Protein AF-A0A7K3LFN5-F1 (afdb_monomer)

Mean predicted aligned error: 18.2 Å

pLDDT: mean 78.52, std 24.27, range [30.05, 98.56]

Sequence (323 aa):
MTGRFNPPPGWPVAPGWLPPPDWQPDPSWPAAPAGWVFWVDEEAGEPATAGSAGKHPTQPGSPSAPVSRNLPLILGIVGVVVLIVLAGGVATFLPGRGNTASHSGGPVDQWTEVSKTLPSTPVDLPAGAGTRVVVNVDGAASHMNVTSIEKWASDVTKHDEEALVQKCWTYPRSYIQDRYLADTARVADLMGRSPQMAQAGPMWKTGQSGDSSLVAWAEAKSDYACPEIVFAEDGRVRDDVILYRARRYILREQHNPVNRNDTAGNYPLICELVPGNISNIHRANPDDMAMVSSSSSGWVVRAGDVEITMHQEPGITCIESAR

Organism: NCBI:txid354243

Foldseek 3Di:
DDWFFDDAPQQPDDHRDDDDPPDDGDPPTDDHDPPDDGTDDPVDDDDDDPDDDDDDDDDDDDDDDDDDDDDDDDDDDDDDDDDDDDDDDDDDDDDDDDDDDDDDDDDDDDDDDDPDDDDDDPDPDQAAQQPQADADCVVPVVQFDNQQAVVVSVCLNVVVLVVCCVQPVLFDSVCCCPPRHRHVVVNNLQRVAHWDQDPFATKTAPDPLAKIWGFGSLQRHDSHTDIDIDGSVNSADDPRSVLSLLLQVLCVVLVRHSDPQSDCVSDPQADPVQADEAPPSNVFASVDKDWPDDDRFWTWMHGPPKIWIWGDDVNDIHTRYMD

Structure (mmCIF, N/CA/C/O backbone):
data_AF-A0A7K3LFN5-F1
#
_entry.id   AF-A0A7K3LFN5-F1
#
loop_
_atom_site.group_PDB
_atom_site.id
_atom_site.type_symbol
_atom_site.label_atom_id
_atom_site.label_alt_id
_atom_site.label_comp_id
_atom_site.label_asym_id
_atom_site.label_entity_id
_atom_site.label_seq_id
_atom_site.pdbx_PDB_ins_code
_atom_site.Cartn_x
_atom_site.Cartn_y
_atom_site.Cartn_z
_atom_site.occupancy
_atom_site.B_iso_or_equiv
_atom_site.auth_seq_id
_atom_site.auth_comp_id
_atom_site.auth_asym_id
_atom_site.auth_atom_id
_atom_site.pdbx_PDB_model_num
ATOM 1 N N . MET A 1 1 ? 30.611 0.887 -3.006 1.00 45.44 1 MET A N 1
ATOM 2 C CA . MET A 1 1 ? 31.382 1.475 -1.893 1.00 45.44 1 MET A CA 1
ATOM 3 C C . MET A 1 1 ? 31.518 0.395 -0.829 1.00 45.44 1 MET A C 1
ATOM 5 O O . MET A 1 1 ? 30.520 -0.251 -0.533 1.00 45.44 1 MET A O 1
ATOM 9 N N . THR A 1 2 ? 32.733 0.106 -0.365 1.00 57.06 2 THR A N 1
ATOM 10 C CA . THR A 1 2 ? 33.030 -0.897 0.675 1.00 57.06 2 THR A CA 1
ATOM 11 C C . THR A 1 2 ? 33.062 -0.205 2.037 1.00 57.06 2 THR A C 1
ATOM 13 O O . THR A 1 2 ? 33.905 0.655 2.263 1.00 57.06 2 THR A O 1
ATOM 16 N N . GLY A 1 3 ? 32.124 -0.543 2.926 1.00 75.69 3 GLY A N 1
ATOM 17 C CA . GLY A 1 3 ? 32.071 0.010 4.282 1.00 75.69 3 GLY A CA 1
ATOM 18 C C . GLY A 1 3 ? 33.065 -0.679 5.220 1.00 75.69 3 GLY A C 1
ATOM 19 O O . GLY A 1 3 ? 33.205 -1.903 5.197 1.00 75.69 3 GLY A O 1
ATOM 20 N N . ARG A 1 4 ? 33.740 0.096 6.073 1.00 85.00 4 ARG A N 1
ATOM 21 C CA . ARG A 1 4 ? 34.632 -0.392 7.132 1.00 85.00 4 ARG A CA 1
ATOM 22 C C . ARG A 1 4 ? 33.864 -0.522 8.446 1.00 85.00 4 ARG A C 1
ATOM 24 O O . ARG A 1 4 ? 33.163 0.403 8.856 1.00 85.00 4 ARG A O 1
ATOM 31 N N . PHE A 1 5 ? 34.066 -1.633 9.154 1.00 87.62 5 PHE A N 1
ATOM 32 C CA . PHE A 1 5 ? 33.523 -1.814 10.499 1.00 87.62 5 PHE A CA 1
ATOM 33 C C . PHE A 1 5 ? 34.274 -0.949 11.531 1.00 87.62 5 PHE A C 1
ATOM 35 O O . PHE A 1 5 ? 35.507 -0.964 11.617 1.00 87.62 5 PHE A O 1
ATOM 42 N N . ASN A 1 6 ? 33.521 -0.184 12.319 1.00 88.62 6 ASN A N 1
ATOM 43 C CA . ASN A 1 6 ? 33.990 0.729 13.355 1.00 88.62 6 ASN A CA 1
ATOM 44 C C . ASN A 1 6 ? 33.541 0.228 14.743 1.00 88.62 6 ASN A C 1
ATOM 46 O O . ASN A 1 6 ? 32.436 0.554 15.195 1.00 88.62 6 ASN A O 1
ATOM 50 N N . PRO A 1 7 ? 34.361 -0.591 15.424 1.00 88.38 7 PRO A N 1
ATOM 51 C CA . PRO A 1 7 ? 33.970 -1.195 16.689 1.00 88.38 7 PRO A CA 1
ATOM 52 C C . PRO A 1 7 ? 33.888 -0.166 17.832 1.00 88.38 7 PRO A C 1
ATOM 54 O O . PRO A 1 7 ? 34.761 0.701 17.927 1.00 88.38 7 PRO A O 1
ATOM 57 N N . PRO A 1 8 ? 32.881 -0.257 18.724 1.00 89.75 8 PRO A N 1
ATOM 58 C CA . PRO A 1 8 ? 32.776 0.599 19.901 1.00 89.75 8 PRO A CA 1
ATOM 59 C C . PRO A 1 8 ? 33.993 0.505 20.839 1.00 89.75 8 PRO A C 1
ATOM 61 O O . PRO A 1 8 ? 34.648 -0.542 20.914 1.00 89.75 8 PRO A O 1
ATOM 64 N N . PRO A 1 9 ? 34.281 1.563 21.622 1.00 84.12 9 PRO A N 1
ATOM 65 C CA . PRO A 1 9 ? 35.364 1.542 22.598 1.00 84.12 9 PRO A CA 1
ATOM 66 C C . PRO A 1 9 ? 35.207 0.398 23.611 1.00 84.12 9 PRO A C 1
ATOM 68 O O . PRO A 1 9 ? 34.165 0.255 24.248 1.00 84.12 9 PRO A O 1
ATOM 71 N N . GLY A 1 10 ? 36.264 -0.399 23.787 1.00 81.44 10 GLY A N 1
ATOM 72 C CA . GLY A 1 10 ? 36.300 -1.510 24.746 1.00 81.44 10 GLY A CA 1
ATOM 73 C C . GLY A 1 10 ? 35.881 -2.876 24.191 1.00 81.44 10 GLY A C 1
ATOM 74 O O . GLY A 1 10 ? 35.940 -3.854 24.933 1.00 81.44 10 GLY A O 1
ATOM 75 N N . TRP A 1 11 ? 35.503 -2.977 22.912 1.00 88.25 11 TRP A N 1
ATOM 76 C CA . TRP A 1 11 ? 35.224 -4.267 22.271 1.00 88.25 11 TRP A CA 1
ATOM 77 C C . TRP A 1 11 ? 36.524 -4.993 21.888 1.00 88.25 11 TRP A C 1
ATOM 79 O O . TRP A 1 11 ? 37.425 -4.367 21.325 1.00 88.25 11 TRP A O 1
ATOM 89 N N . PRO A 1 12 ? 36.647 -6.310 22.141 1.00 86.88 12 PRO A N 1
ATOM 90 C CA . PRO A 1 12 ? 37.867 -7.074 21.883 1.00 86.88 12 PRO A CA 1
ATOM 91 C C . PRO A 1 12 ? 37.967 -7.542 20.418 1.00 86.88 12 PRO A C 1
ATOM 93 O O . PRO A 1 12 ? 38.210 -8.717 20.151 1.00 86.88 12 PRO A O 1
ATOM 96 N N . VAL A 1 13 ? 37.770 -6.639 19.455 1.00 85.94 13 VAL A N 1
ATOM 97 C CA . VAL A 1 13 ? 37.868 -6.941 18.017 1.00 85.94 13 VAL A CA 1
ATOM 98 C C . VAL A 1 13 ? 39.051 -6.213 17.386 1.00 85.94 13 VAL A C 1
ATOM 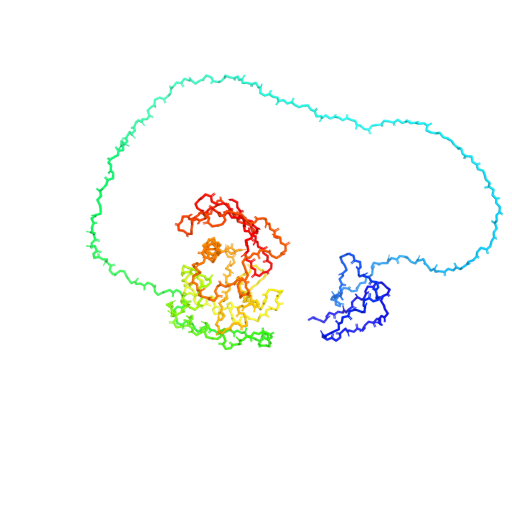100 O O . VAL A 1 13 ? 39.345 -5.062 17.710 1.00 85.94 13 VAL A O 1
ATOM 103 N N . ALA A 1 14 ? 39.767 -6.903 16.498 1.00 78.75 14 ALA A N 1
ATOM 104 C CA . ALA A 1 14 ? 40.945 -6.344 15.848 1.00 78.75 14 ALA A CA 1
ATOM 105 C C . ALA A 1 14 ? 40.560 -5.207 14.875 1.00 78.75 14 ALA A C 1
ATOM 107 O O . ALA A 1 14 ? 39.526 -5.299 14.207 1.00 78.75 14 ALA A O 1
ATOM 108 N N . PRO A 1 15 ? 41.388 -4.155 14.735 1.00 73.31 15 PRO A N 1
ATOM 109 C CA . PRO A 1 15 ? 41.185 -3.138 13.708 1.00 73.31 15 PRO A CA 1
ATOM 110 C C . PRO A 1 15 ? 41.126 -3.767 12.308 1.00 73.31 15 PRO A C 1
ATOM 112 O O . PRO A 1 15 ? 41.995 -4.557 11.948 1.00 73.31 15 PRO A O 1
ATOM 115 N N . GLY A 1 16 ? 40.100 -3.424 11.525 1.00 73.50 16 GLY A N 1
ATOM 116 C CA . GLY A 1 16 ? 39.899 -3.961 10.171 1.00 73.50 16 GLY A CA 1
ATOM 117 C C . GLY A 1 16 ? 39.196 -5.323 10.106 1.00 73.50 16 GLY A C 1
ATOM 118 O O . GLY A 1 16 ? 38.988 -5.842 9.014 1.00 73.50 16 GLY A O 1
ATOM 119 N N . TRP A 1 17 ? 38.801 -5.902 11.244 1.00 83.81 17 TRP A N 1
ATOM 120 C CA . TRP A 1 17 ? 37.937 -7.082 11.271 1.00 83.81 17 TRP A CA 1
ATOM 121 C C . TRP A 1 17 ? 36.513 -6.747 10.796 1.00 83.81 17 TRP A C 1
ATOM 123 O O . TRP A 1 17 ? 35.990 -5.680 11.118 1.00 83.81 17 TRP A O 1
ATOM 133 N N . LEU A 1 18 ? 35.879 -7.672 10.068 1.00 83.81 18 LEU A N 1
ATOM 134 C CA . LEU A 1 18 ? 34.508 -7.550 9.566 1.00 83.81 18 LEU A CA 1
ATOM 135 C C . LEU A 1 18 ? 33.629 -8.673 10.144 1.00 83.81 18 LEU A C 1
ATOM 137 O O . LEU A 1 18 ? 34.040 -9.837 10.090 1.00 83.81 18 LEU A O 1
ATOM 141 N N . PRO A 1 19 ? 32.425 -8.364 10.660 1.00 82.38 19 PRO A N 1
ATOM 142 C CA . PRO A 1 19 ? 31.505 -9.385 11.143 1.00 82.38 19 PRO A CA 1
ATOM 143 C C . PRO A 1 19 ? 30.973 -10.266 10.001 1.00 82.38 19 PRO A C 1
ATOM 145 O O . PRO A 1 19 ? 30.588 -9.736 8.956 1.00 82.38 19 PRO A O 1
ATOM 148 N N . PRO A 1 20 ? 30.913 -11.602 10.175 1.00 80.75 20 PRO A N 1
ATOM 149 C CA . PRO A 1 20 ? 30.172 -12.461 9.259 1.00 80.75 20 PRO A CA 1
ATOM 150 C C . PRO A 1 20 ? 28.655 -12.185 9.345 1.00 80.75 20 PRO A C 1
ATOM 152 O O . PRO A 1 20 ? 28.199 -11.635 10.349 1.00 80.75 20 PRO A O 1
ATOM 155 N N . PRO A 1 21 ? 27.861 -12.580 8.330 1.00 69.12 21 PRO A N 1
ATOM 156 C CA . PRO A 1 21 ? 26.450 -12.188 8.195 1.00 69.12 21 PRO A CA 1
ATOM 157 C C . PRO A 1 21 ? 25.538 -12.469 9.401 1.00 69.12 21 PRO A C 1
ATOM 159 O O . PRO A 1 21 ? 24.609 -11.705 9.635 1.00 69.12 21 PRO A O 1
ATOM 162 N N . ASP A 1 22 ? 25.825 -13.508 10.189 1.00 78.31 22 ASP A N 1
ATOM 163 C CA . ASP A 1 22 ? 25.012 -13.915 11.348 1.00 78.31 22 ASP A CA 1
ATOM 164 C C . ASP A 1 22 ? 25.644 -13.542 12.702 1.00 78.31 22 ASP A C 1
ATOM 166 O O . ASP A 1 22 ? 25.264 -14.059 13.756 1.00 78.31 22 ASP A O 1
ATOM 170 N N . TRP A 1 23 ? 26.659 -12.679 12.696 1.00 85.56 23 TRP A N 1
ATOM 171 C CA . TRP A 1 23 ? 27.375 -12.309 13.908 1.00 85.56 23 TRP A CA 1
ATOM 172 C C . TRP A 1 23 ? 26.573 -11.349 14.791 1.00 85.56 23 TRP A C 1
ATOM 174 O O . TRP A 1 23 ? 26.026 -10.353 14.321 1.00 85.56 23 TRP A O 1
ATOM 184 N N . GLN A 1 24 ? 26.580 -11.610 16.098 1.00 81.62 24 GLN A N 1
ATOM 185 C CA . GLN A 1 24 ? 26.040 -10.717 17.120 1.00 81.62 24 GLN A CA 1
ATOM 186 C C . GLN A 1 24 ? 27.115 -10.422 18.169 1.00 81.62 24 GLN A C 1
ATOM 188 O O . GLN A 1 24 ? 27.933 -11.299 18.466 1.00 81.62 24 GLN A O 1
ATOM 193 N N . PRO A 1 25 ? 27.121 -9.209 18.746 1.00 79.81 25 PRO A N 1
ATOM 194 C CA . PRO A 1 25 ? 28.029 -8.885 19.829 1.00 79.81 25 PRO A CA 1
ATOM 195 C C . PRO A 1 25 ? 27.752 -9.768 21.037 1.00 79.81 25 PRO A C 1
ATOM 197 O O . PRO A 1 25 ? 26.600 -10.005 21.403 1.00 79.81 25 PRO A O 1
ATOM 200 N N . ASP A 1 26 ? 28.826 -10.244 21.658 1.00 81.50 26 ASP A N 1
ATOM 201 C CA . ASP A 1 26 ? 28.720 -10.993 22.900 1.00 81.50 26 ASP A CA 1
ATOM 202 C C . ASP A 1 26 ? 28.025 -10.107 23.955 1.00 81.50 26 ASP A C 1
ATOM 204 O O . ASP A 1 26 ? 28.460 -8.972 24.175 1.00 81.50 26 ASP A O 1
ATOM 208 N N . PRO A 1 27 ? 26.961 -10.587 24.625 1.00 83.62 27 PRO A N 1
ATOM 209 C CA . PRO A 1 27 ? 26.244 -9.811 25.637 1.00 83.62 27 PRO A CA 1
ATOM 210 C C . PRO A 1 27 ? 27.110 -9.334 26.813 1.00 83.62 27 PRO A C 1
ATOM 212 O O . PRO A 1 27 ? 26.704 -8.434 27.545 1.00 83.62 27 PRO A O 1
ATOM 215 N N . SER A 1 28 ? 28.286 -9.936 27.024 1.00 86.88 28 SER A N 1
ATOM 216 C CA . SER A 1 28 ? 29.260 -9.502 28.032 1.00 86.88 28 SER A CA 1
ATOM 217 C C . SER A 1 28 ? 30.049 -8.247 27.634 1.00 86.88 28 SER A C 1
ATOM 219 O O . SER A 1 28 ? 30.755 -7.680 28.472 1.00 86.88 28 SER A O 1
ATOM 221 N N . TRP A 1 29 ? 29.958 -7.799 26.378 1.00 87.81 29 TRP A N 1
ATOM 222 C CA . TRP A 1 29 ? 30.659 -6.612 25.898 1.00 87.81 29 TRP A CA 1
ATOM 223 C C . TRP A 1 29 ? 29.926 -5.322 26.289 1.00 87.81 29 TRP A C 1
ATOM 225 O O . TRP A 1 29 ? 28.698 -5.305 26.388 1.00 87.81 29 TRP A O 1
ATOM 235 N N . PRO A 1 30 ? 30.655 -4.207 26.497 1.00 88.06 30 PRO A N 1
ATOM 236 C CA . PRO A 1 30 ? 30.029 -2.922 26.784 1.00 88.06 30 PRO A CA 1
ATOM 237 C C . PRO A 1 30 ? 29.041 -2.511 25.687 1.00 88.06 30 PRO A C 1
ATOM 239 O O . PRO A 1 30 ? 29.318 -2.688 24.502 1.00 88.06 30 PRO A O 1
ATOM 242 N N . ALA A 1 31 ? 27.915 -1.902 26.059 1.00 86.25 31 ALA A N 1
ATOM 243 C CA . ALA A 1 31 ? 26.992 -1.343 25.078 1.00 86.25 31 ALA A CA 1
ATOM 244 C C . ALA A 1 31 ? 27.669 -0.237 24.251 1.00 86.25 31 ALA A C 1
ATOM 246 O O . ALA A 1 31 ? 28.502 0.521 24.759 1.00 86.25 31 ALA A O 1
ATOM 247 N N . ALA A 1 32 ? 27.293 -0.126 22.978 1.00 89.88 32 ALA A N 1
ATOM 248 C CA . ALA A 1 32 ? 27.763 0.968 22.142 1.00 89.88 32 ALA A CA 1
ATOM 249 C C . ALA A 1 32 ? 27.243 2.318 22.679 1.00 89.88 32 ALA A C 1
ATOM 251 O O . ALA A 1 32 ? 26.095 2.390 23.130 1.00 89.88 32 ALA A O 1
ATOM 252 N N . PRO A 1 33 ? 28.050 3.394 22.631 1.00 90.44 33 PRO A N 1
ATOM 253 C CA . PRO A 1 33 ? 27.587 4.729 22.991 1.00 90.44 33 PRO A CA 1
ATOM 254 C C . PRO A 1 33 ? 26.364 5.162 22.174 1.00 90.44 33 PRO A C 1
ATOM 256 O O . PRO A 1 33 ? 26.191 4.763 21.020 1.00 90.44 33 PRO A O 1
ATOM 259 N N . ALA A 1 34 ? 25.533 6.028 22.754 1.00 84.69 34 ALA A N 1
ATOM 260 C CA . ALA A 1 34 ? 24.406 6.609 22.034 1.00 84.69 34 ALA A CA 1
ATOM 261 C C . ALA A 1 34 ? 24.894 7.344 20.771 1.00 84.69 34 ALA A C 1
ATOM 263 O O . ALA A 1 34 ? 25.815 8.157 20.839 1.00 84.69 34 ALA A O 1
ATOM 264 N N . GLY A 1 35 ? 24.277 7.044 19.623 1.00 84.25 35 GLY A N 1
ATOM 265 C CA . GLY A 1 35 ? 24.647 7.624 18.326 1.00 84.25 35 GLY A CA 1
ATOM 266 C C . GLY A 1 35 ? 25.863 6.984 17.643 1.00 84.25 35 GLY A C 1
ATOM 267 O O . GLY A 1 35 ? 26.390 7.565 16.698 1.00 84.25 35 GLY A O 1
ATOM 268 N N . TRP A 1 36 ? 26.333 5.816 18.098 1.00 91.50 36 TRP A N 1
ATOM 269 C CA . TRP A 1 36 ? 27.476 5.139 17.481 1.00 91.50 36 TRP A CA 1
ATOM 270 C C . TRP A 1 36 ? 27.171 4.612 16.073 1.00 91.50 36 TRP A C 1
ATOM 272 O O . TRP A 1 36 ? 26.151 3.963 15.841 1.00 91.50 36 TRP A O 1
ATOM 282 N N . VAL A 1 37 ? 28.108 4.831 15.150 1.00 89.75 37 VAL A N 1
ATOM 283 C CA . VAL A 1 37 ? 28.038 4.347 13.768 1.00 89.75 37 VAL A CA 1
ATOM 284 C C . VAL A 1 37 ? 29.022 3.191 13.592 1.00 89.75 37 VAL A C 1
ATOM 286 O O . VAL A 1 37 ? 30.236 3.376 13.691 1.00 89.75 37 VAL A O 1
ATOM 289 N N . PHE A 1 38 ? 28.493 1.993 13.330 1.00 86.88 38 PHE A N 1
ATOM 290 C CA . PHE A 1 38 ? 29.283 0.766 13.156 1.00 86.88 38 PHE A CA 1
ATOM 291 C C . PHE A 1 38 ? 29.905 0.620 11.768 1.00 86.88 38 PHE A C 1
ATOM 293 O O . PHE A 1 38 ? 30.846 -0.151 11.617 1.00 86.88 38 PHE A O 1
ATOM 300 N N . TRP A 1 39 ? 29.400 1.339 10.769 1.00 87.19 39 TRP A N 1
ATOM 301 C CA . TRP A 1 39 ? 29.855 1.240 9.387 1.00 87.19 39 TRP A CA 1
ATOM 302 C C . TRP A 1 39 ? 30.202 2.622 8.870 1.00 87.19 39 TRP A C 1
ATOM 304 O O . TRP A 1 39 ? 29.344 3.498 8.821 1.00 87.19 39 TRP A O 1
ATOM 314 N N . VAL A 1 40 ? 31.468 2.813 8.523 1.00 85.00 40 VAL A N 1
ATOM 315 C CA . VAL A 1 40 ? 31.972 4.078 7.988 1.00 85.00 40 VAL A CA 1
ATOM 316 C C . VAL A 1 40 ? 32.511 3.854 6.584 1.00 85.00 40 VAL A C 1
ATOM 318 O O . VAL A 1 40 ? 33.149 2.835 6.318 1.00 85.00 40 VAL A O 1
ATOM 321 N N . ASP A 1 41 ? 32.255 4.795 5.687 1.00 83.00 41 ASP A N 1
ATOM 322 C CA . ASP A 1 41 ? 32.792 4.748 4.330 1.00 83.00 41 ASP A CA 1
ATOM 323 C C . ASP A 1 41 ? 34.294 5.086 4.343 1.00 83.00 41 ASP A C 1
ATOM 325 O O . ASP A 1 41 ? 34.736 5.993 5.053 1.00 83.00 41 ASP A O 1
ATOM 329 N N . GLU A 1 42 ? 35.103 4.351 3.571 1.00 65.00 42 GLU A N 1
ATOM 330 C CA . GLU A 1 42 ? 36.570 4.510 3.549 1.00 65.00 42 GLU A CA 1
ATOM 331 C C . GLU A 1 42 ? 37.068 5.852 2.977 1.00 65.00 42 GLU A C 1
ATOM 333 O O . GLU A 1 42 ? 38.242 6.174 3.138 1.00 65.00 42 GLU A O 1
ATOM 338 N N . GLU A 1 43 ? 36.208 6.683 2.381 1.00 54.69 43 GLU A N 1
ATOM 339 C CA . GLU A 1 43 ? 36.599 8.016 1.885 1.00 54.69 43 GLU A CA 1
ATOM 340 C C . GLU A 1 43 ? 36.612 9.116 2.966 1.00 54.69 43 GLU A C 1
ATOM 342 O O . GLU A 1 43 ? 36.913 10.270 2.668 1.00 54.69 43 GLU A O 1
ATOM 347 N N . ALA A 1 44 ? 36.364 8.775 4.237 1.00 49.38 44 ALA A N 1
ATOM 348 C CA . ALA A 1 44 ? 36.446 9.710 5.363 1.00 49.38 44 ALA A CA 1
ATOM 349 C C . ALA A 1 44 ? 37.352 9.199 6.509 1.00 49.38 44 ALA A C 1
ATOM 351 O O . ALA A 1 44 ? 36.907 9.007 7.640 1.00 49.38 44 ALA A O 1
ATOM 352 N N . GLY A 1 45 ? 38.645 8.981 6.240 1.00 43.44 45 GLY A N 1
ATOM 353 C CA . GLY A 1 45 ? 39.700 9.119 7.264 1.00 43.44 45 GLY A CA 1
ATOM 354 C C . GLY A 1 45 ? 40.204 10.567 7.222 1.00 43.44 45 GLY A C 1
ATOM 355 O O . GLY A 1 45 ? 40.497 11.053 6.139 1.00 43.44 45 GLY A O 1
ATOM 356 N N . GLU A 1 46 ? 40.251 11.367 8.294 1.00 46.50 46 GLU A N 1
ATOM 357 C CA . GLU A 1 46 ? 40.981 11.183 9.562 1.00 46.50 46 GLU A CA 1
ATOM 358 C C . GLU A 1 46 ? 40.581 12.309 10.583 1.00 46.50 46 GLU A C 1
ATOM 360 O O . GLU A 1 46 ? 39.738 13.146 10.264 1.00 46.50 46 GLU A O 1
ATOM 365 N N . PRO A 1 47 ? 41.140 12.390 11.812 1.00 47.38 47 PRO A N 1
ATOM 366 C CA . PRO A 1 47 ? 40.572 11.898 13.067 1.00 47.38 47 PRO A CA 1
ATOM 367 C C . PRO A 1 47 ? 40.005 12.997 14.001 1.00 47.38 47 PRO A C 1
ATOM 369 O O . PRO A 1 47 ? 40.573 14.078 14.146 1.00 47.38 47 PRO A O 1
ATOM 372 N N . ALA A 1 48 ? 38.967 12.673 14.783 1.00 42.44 48 ALA A N 1
ATOM 373 C CA . ALA A 1 48 ? 38.693 13.387 16.033 1.00 42.44 48 ALA A CA 1
ATOM 374 C C . ALA A 1 48 ? 39.545 12.766 17.151 1.00 42.44 48 ALA A C 1
ATOM 376 O O . ALA A 1 48 ? 39.201 11.747 17.749 1.00 42.44 48 ALA A O 1
ATOM 377 N N . THR A 1 49 ? 40.698 13.376 17.408 1.00 35.94 49 THR A N 1
ATOM 378 C CA . THR A 1 49 ? 41.561 13.113 18.562 1.00 35.94 49 THR A CA 1
ATOM 379 C C . THR A 1 49 ? 40.804 13.342 19.875 1.00 35.94 49 THR A C 1
ATOM 381 O O . THR A 1 49 ? 40.689 14.476 20.338 1.00 35.94 49 THR A O 1
ATOM 384 N N . ALA A 1 50 ? 40.324 12.273 20.514 1.00 40.47 50 ALA A N 1
ATOM 385 C CA . ALA A 1 50 ? 40.050 12.276 21.948 1.00 40.47 50 ALA A CA 1
ATOM 386 C C . ALA A 1 50 ? 41.366 11.966 22.673 1.00 40.47 50 ALA A C 1
ATOM 388 O O . ALA A 1 50 ? 41.918 10.870 22.568 1.00 40.47 50 ALA A O 1
ATOM 389 N N . GLY A 1 51 ? 41.906 12.987 23.334 1.00 33.28 51 GLY A N 1
ATOM 390 C CA . GLY A 1 51 ? 43.184 12.948 24.025 1.00 33.28 51 GLY A CA 1
ATOM 391 C C . GLY A 1 51 ? 43.287 11.833 25.066 1.00 33.28 51 GLY A C 1
ATOM 392 O O . GLY A 1 51 ? 42.382 11.583 25.857 1.00 33.28 51 GLY A O 1
ATOM 393 N N . SER A 1 52 ? 44.459 11.208 25.034 1.00 36.38 52 SER A N 1
ATOM 394 C CA . SER A 1 52 ? 45.077 10.342 26.032 1.00 36.38 52 SER A CA 1
ATOM 395 C C . SER A 1 52 ? 44.758 10.696 27.492 1.00 36.38 52 SER A C 1
ATOM 397 O O . SER A 1 52 ? 45.005 11.813 27.940 1.00 36.38 52 SER A O 1
ATOM 399 N N . ALA A 1 53 ? 44.360 9.686 28.265 1.00 35.88 53 ALA A N 1
ATOM 400 C CA . ALA A 1 53 ? 44.742 9.571 29.669 1.00 35.88 53 ALA A CA 1
ATOM 401 C C . ALA A 1 53 ? 45.047 8.096 29.964 1.00 35.88 53 ALA A C 1
ATOM 403 O O . ALA A 1 53 ? 44.182 7.299 30.328 1.00 35.88 53 ALA A O 1
ATOM 404 N N . GLY A 1 54 ? 46.304 7.725 29.720 1.00 32.62 54 GLY A N 1
ATOM 405 C CA . GLY A 1 54 ? 46.861 6.436 30.096 1.00 32.62 54 GLY A CA 1
ATOM 406 C C . GLY A 1 54 ? 46.859 6.222 31.612 1.00 32.62 54 GLY A C 1
ATOM 407 O O . GLY A 1 54 ? 47.044 7.143 32.404 1.00 32.62 54 GLY A O 1
ATOM 408 N N . LYS A 1 55 ? 46.685 4.957 31.996 1.00 34.81 55 LYS A N 1
ATOM 409 C CA . LYS A 1 55 ? 46.953 4.437 33.339 1.00 34.81 55 LYS A CA 1
ATOM 410 C C . LYS A 1 55 ? 48.431 4.640 33.700 1.00 34.81 55 LYS A C 1
ATOM 412 O O . LYS A 1 55 ? 49.300 4.261 32.917 1.00 34.81 55 LYS A O 1
ATOM 417 N N . HIS A 1 56 ? 48.706 5.107 34.917 1.00 31.81 56 HIS A N 1
ATOM 418 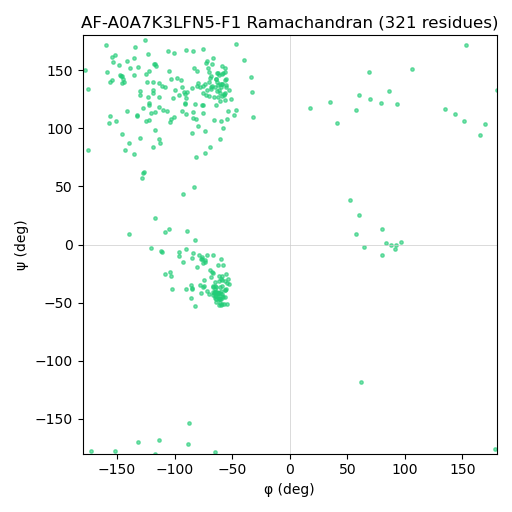C CA . HIS A 1 56 ? 49.850 4.657 35.721 1.00 31.81 56 HIS A CA 1
ATOM 419 C C . HIS A 1 56 ? 49.496 4.712 37.227 1.00 31.81 56 HIS A C 1
ATOM 421 O O . HIS A 1 56 ? 48.571 5.438 37.596 1.00 31.81 56 HIS A O 1
ATOM 427 N N . PRO A 1 57 ? 50.145 3.893 38.078 1.00 44.97 57 PRO A N 1
ATOM 428 C CA . PRO A 1 57 ? 49.615 3.449 39.366 1.00 44.97 57 PRO A CA 1
ATOM 429 C C . PRO A 1 57 ? 50.256 4.128 40.602 1.00 44.97 57 PRO A C 1
ATOM 431 O O . PRO A 1 57 ? 51.321 4.724 40.515 1.00 44.97 57 PRO A O 1
ATOM 434 N N . THR A 1 58 ? 49.583 3.945 41.747 1.00 30.05 58 THR A N 1
ATOM 435 C CA . THR A 1 58 ? 50.042 3.920 43.163 1.00 30.05 58 THR A CA 1
ATOM 436 C C . THR A 1 58 ? 50.788 5.130 43.796 1.00 30.05 58 THR A C 1
ATOM 438 O O . THR A 1 58 ? 51.927 5.442 43.480 1.00 30.05 58 THR A O 1
ATOM 441 N N . GLN A 1 59 ? 50.107 5.703 44.806 1.00 34.66 59 GLN A N 1
ATOM 442 C CA . GLN A 1 59 ? 50.445 6.603 45.952 1.00 34.66 59 GLN A CA 1
ATOM 443 C C . GLN A 1 59 ? 51.802 6.284 46.673 1.00 34.66 59 GLN A C 1
ATOM 445 O O . GLN A 1 59 ? 52.186 5.118 46.575 1.00 34.66 59 GLN A O 1
ATOM 450 N N . PRO A 1 60 ? 52.514 7.176 47.448 1.00 41.31 60 PRO A N 1
ATOM 451 C CA . PRO A 1 60 ? 51.981 8.012 48.554 1.00 41.31 60 PRO A CA 1
ATOM 452 C C . PRO A 1 60 ? 52.653 9.355 48.957 1.00 41.31 60 PRO A C 1
ATOM 454 O O . PRO A 1 60 ? 53.836 9.587 48.743 1.00 41.31 60 PRO A O 1
ATOM 457 N N . GLY A 1 61 ? 51.896 10.204 49.678 1.00 30.81 61 GLY A N 1
ATOM 458 C CA . GLY A 1 61 ? 52.433 11.347 50.441 1.00 30.81 61 GLY A CA 1
ATOM 459 C C . GLY A 1 61 ? 51.386 12.382 50.892 1.00 30.81 61 GLY A C 1
ATOM 460 O O . GLY A 1 61 ? 51.053 13.290 50.144 1.00 30.81 61 GLY A O 1
ATOM 461 N N . SER A 1 62 ? 50.879 12.236 52.121 1.00 31.52 62 SER A N 1
ATOM 462 C CA . SER A 1 62 ? 50.122 13.241 52.912 1.00 31.52 62 SER A CA 1
ATOM 463 C C . SER A 1 62 ? 50.994 14.468 53.279 1.00 31.52 62 SER A C 1
ATOM 465 O O . SER A 1 62 ? 52.207 14.385 53.093 1.00 31.52 62 SER A O 1
ATOM 467 N N . PRO A 1 63 ? 50.514 15.488 54.030 1.00 53.28 63 PRO A N 1
ATOM 468 C CA . PRO A 1 63 ? 49.185 16.121 54.119 1.00 53.28 63 PRO A CA 1
ATOM 469 C C . PRO A 1 63 ? 49.285 17.675 54.120 1.00 53.28 63 PRO A C 1
ATOM 471 O O . PRO A 1 63 ? 50.356 18.229 54.344 1.00 53.28 63 PRO A O 1
ATOM 474 N N . SER A 1 64 ? 48.169 18.404 53.993 1.00 34.28 64 SER A N 1
ATOM 475 C CA . SER A 1 64 ? 47.857 19.584 54.835 1.00 34.28 64 SER A CA 1
ATOM 476 C C . SER A 1 64 ? 46.466 20.131 54.522 1.00 34.28 64 SER A C 1
ATOM 478 O O . SER A 1 64 ? 46.059 20.250 53.372 1.00 34.28 64 SER A O 1
ATOM 480 N N . ALA A 1 65 ? 45.738 20.393 55.600 1.00 35.94 65 ALA A N 1
ATOM 481 C CA . ALA A 1 65 ? 44.343 20.790 55.659 1.00 35.94 65 ALA A CA 1
ATOM 482 C C . ALA A 1 65 ? 44.185 22.330 55.553 1.00 35.94 65 ALA A C 1
ATOM 484 O O . ALA A 1 65 ? 45.062 23.004 55.020 1.00 35.94 65 ALA A O 1
ATOM 485 N N . PRO A 1 66 ? 43.110 22.912 56.103 1.00 53.06 66 PRO A N 1
ATOM 486 C CA . PRO A 1 66 ? 41.840 23.237 55.457 1.00 53.06 66 PRO A CA 1
ATOM 487 C C . PRO A 1 66 ? 41.670 24.771 55.398 1.00 53.06 66 PRO A C 1
ATOM 489 O O . PRO A 1 66 ? 42.629 25.471 55.685 1.00 53.06 66 PRO A O 1
ATOM 492 N N . VAL A 1 67 ? 40.471 25.284 55.068 1.00 36.22 67 VAL A N 1
ATOM 493 C CA . VAL A 1 67 ? 39.876 26.606 55.444 1.00 36.22 67 VAL A CA 1
ATOM 494 C C . VAL A 1 67 ? 38.917 27.013 54.309 1.00 36.22 67 VAL A C 1
ATOM 496 O O . VAL A 1 67 ? 39.333 27.141 53.168 1.00 36.22 67 VAL A O 1
ATOM 499 N N . SER A 1 68 ? 37.595 26.925 54.525 1.00 34.25 68 SER A N 1
ATOM 500 C CA . SER A 1 68 ? 36.686 28.030 54.926 1.00 34.25 68 SER A CA 1
ATOM 501 C C . SER A 1 68 ? 36.497 29.081 53.816 1.00 34.25 68 SER A C 1
ATOM 503 O O . SER A 1 68 ? 37.443 29.386 53.116 1.00 34.25 68 SER A O 1
ATOM 505 N N . ARG A 1 69 ? 35.387 29.789 53.620 1.00 40.06 69 ARG A N 1
ATOM 506 C CA . ARG A 1 69 ? 34.037 29.895 54.190 1.00 40.06 69 ARG A CA 1
ATOM 507 C C . ARG A 1 69 ? 33.371 30.976 53.299 1.00 40.06 69 ARG A C 1
ATOM 509 O O . ARG A 1 69 ? 34.051 31.919 52.916 1.00 40.06 69 ARG A O 1
ATOM 516 N N . ASN A 1 70 ? 32.053 30.896 53.121 1.00 35.09 70 ASN A N 1
ATOM 517 C CA . ASN A 1 70 ? 31.119 32.025 52.920 1.00 35.09 70 ASN A CA 1
ATOM 518 C C . ASN A 1 70 ? 30.971 32.729 51.533 1.00 35.09 70 ASN A C 1
ATOM 520 O O . ASN A 1 70 ? 31.888 33.344 51.005 1.00 35.09 70 ASN A O 1
ATOM 524 N N . LEU A 1 71 ? 29.710 32.690 51.057 1.00 41.06 71 LEU A N 1
ATOM 525 C CA . LEU A 1 71 ? 28.916 33.593 50.168 1.00 41.06 71 LEU A CA 1
ATOM 526 C C . LEU A 1 71 ? 29.032 35.105 50.569 1.00 41.06 71 LEU A C 1
ATOM 528 O O . LEU A 1 71 ? 29.502 35.306 51.693 1.00 41.06 71 LEU A O 1
ATOM 532 N N . PRO A 1 72 ? 28.519 36.159 49.843 1.00 45.66 72 PRO A N 1
ATOM 533 C CA . PRO A 1 72 ? 27.511 36.196 48.745 1.00 45.66 72 PRO A CA 1
ATOM 534 C C . PRO A 1 72 ? 27.567 37.335 47.655 1.00 45.66 72 PRO A C 1
ATOM 536 O O . PRO A 1 72 ? 28.389 38.237 47.734 1.00 45.66 72 PRO A O 1
ATOM 539 N N . LEU A 1 73 ? 26.573 37.312 46.728 1.00 38.66 73 LEU A N 1
ATOM 540 C CA . LEU A 1 73 ? 25.892 38.430 45.992 1.00 38.66 73 LEU A CA 1
ATOM 541 C C . LEU A 1 73 ? 26.717 39.215 44.912 1.00 38.66 73 LEU A C 1
ATOM 543 O O . LEU A 1 73 ? 27.781 39.724 45.222 1.00 38.66 73 LEU A O 1
ATOM 547 N N . ILE A 1 74 ? 26.312 39.378 43.629 1.00 39.56 74 ILE A N 1
ATOM 548 C CA . ILE A 1 74 ? 25.326 40.373 43.113 1.00 39.56 74 ILE A CA 1
ATOM 549 C C . ILE A 1 74 ? 25.098 40.280 41.565 1.00 39.56 74 ILE A C 1
ATOM 551 O O . ILE A 1 74 ? 26.053 40.284 40.798 1.00 39.56 74 ILE A O 1
ATOM 555 N N . LEU A 1 75 ? 23.802 40.280 41.187 1.00 40.19 75 LEU A N 1
ATOM 556 C CA . LEU A 1 75 ? 23.030 40.890 40.061 1.00 40.19 75 LEU A CA 1
ATOM 557 C C . LEU A 1 75 ? 23.238 40.651 38.535 1.00 40.19 75 LEU A C 1
ATOM 559 O O . LEU A 1 75 ? 24.253 41.006 37.949 1.00 40.19 75 LEU A O 1
ATOM 563 N N . GLY A 1 76 ? 22.089 40.324 37.901 1.00 32.38 76 GLY A N 1
ATOM 564 C CA . GLY A 1 76 ? 21.616 40.734 36.556 1.00 32.38 76 GLY A CA 1
ATOM 565 C C . GLY A 1 76 ? 21.052 39.550 35.743 1.00 32.38 76 GLY A C 1
ATOM 566 O O . GLY A 1 76 ? 21.809 38.636 35.466 1.00 32.38 76 GLY A O 1
ATOM 567 N N . ILE A 1 77 ? 19.785 39.416 35.314 1.00 38.97 77 ILE A N 1
ATOM 568 C CA . ILE A 1 77 ? 18.674 40.337 34.998 1.00 38.97 77 ILE A CA 1
ATOM 569 C C . ILE A 1 77 ? 17.341 39.558 35.149 1.00 38.97 77 ILE A C 1
ATOM 571 O O . ILE A 1 77 ? 17.247 38.403 34.740 1.00 38.97 77 ILE A O 1
ATOM 575 N N . VAL A 1 78 ? 16.305 40.197 35.707 1.00 35.03 78 VAL A N 1
ATOM 576 C CA . VAL A 1 78 ? 14.919 39.696 35.798 1.00 35.03 78 VAL A CA 1
ATOM 577 C C . VAL A 1 78 ? 14.014 40.526 34.889 1.00 35.03 78 VAL A C 1
ATOM 579 O O . VAL A 1 78 ? 14.049 41.749 34.960 1.00 35.03 78 VAL A O 1
ATOM 582 N N . GLY A 1 79 ? 13.134 39.831 34.159 1.00 30.58 79 GLY A N 1
ATOM 583 C CA . GLY A 1 79 ? 11.732 40.220 33.984 1.00 30.58 79 GLY A CA 1
ATOM 584 C C . GLY A 1 79 ? 11.389 41.076 32.770 1.00 30.58 79 GLY A C 1
ATOM 585 O O . GLY A 1 79 ? 11.842 42.204 32.683 1.00 30.58 79 GLY A O 1
ATOM 586 N N . VAL A 1 80 ? 10.492 40.569 31.915 1.00 34.19 80 VAL A N 1
ATOM 587 C CA . VAL A 1 80 ? 9.155 41.156 31.685 1.00 34.19 80 VAL A CA 1
ATOM 588 C C . VAL A 1 80 ? 8.224 40.051 31.158 1.00 34.19 80 VAL A C 1
ATOM 590 O O . VAL A 1 80 ? 8.351 39.592 30.029 1.00 34.19 80 VAL A O 1
ATOM 593 N N . VAL A 1 81 ? 7.259 39.658 31.990 1.00 36.66 81 VAL A N 1
ATOM 594 C CA . VAL A 1 81 ? 5.977 39.056 31.599 1.00 36.66 81 VAL A CA 1
ATOM 595 C C . VAL A 1 81 ? 4.916 39.976 32.181 1.00 36.66 81 VAL A C 1
ATOM 597 O O . VAL A 1 81 ? 4.751 39.949 33.393 1.00 36.66 81 VAL A O 1
ATOM 600 N N . VAL A 1 82 ? 4.223 40.771 31.357 1.00 34.50 82 VAL A N 1
ATOM 601 C CA . VAL A 1 82 ? 2.913 41.382 31.675 1.00 34.50 82 VAL A CA 1
ATOM 602 C C . VAL A 1 82 ? 2.169 41.719 30.369 1.00 34.50 82 VAL A C 1
ATOM 604 O O . VAL A 1 82 ? 2.503 42.675 29.680 1.00 34.50 82 VAL A O 1
ATOM 607 N N . LEU A 1 83 ? 1.168 40.891 30.046 1.00 34.12 83 LEU A N 1
ATOM 608 C CA . LEU A 1 83 ? -0.229 41.255 29.740 1.00 34.12 83 LEU A CA 1
ATOM 609 C C . LEU A 1 83 ? -0.528 42.574 28.996 1.00 34.12 83 LEU A C 1
ATOM 611 O O . LEU A 1 83 ? -0.381 43.647 29.572 1.00 34.12 83 LEU A O 1
ATOM 615 N N . ILE A 1 84 ? -1.215 42.476 27.846 1.00 38.81 84 ILE A N 1
ATOM 616 C CA . ILE A 1 84 ? -2.260 43.446 27.467 1.00 38.81 84 ILE A CA 1
ATOM 617 C C . ILE A 1 84 ? -3.511 42.695 26.993 1.00 38.81 84 ILE A C 1
ATOM 619 O O . ILE A 1 84 ? -3.541 42.062 25.940 1.00 38.81 84 ILE A O 1
ATOM 623 N N . VAL A 1 85 ? -4.541 42.793 27.832 1.00 38.03 85 VAL A N 1
ATOM 624 C CA . VAL A 1 85 ? -5.949 42.497 27.572 1.00 38.03 85 VAL A CA 1
ATOM 625 C C . VAL A 1 85 ? -6.575 43.694 26.850 1.00 38.03 85 VAL A C 1
ATOM 627 O O . VAL A 1 85 ? -6.346 44.836 27.232 1.00 38.03 85 VAL A O 1
ATOM 630 N N . LEU A 1 86 ? -7.363 43.383 25.820 1.00 37.31 86 LEU A N 1
ATOM 631 C CA . LEU A 1 86 ? -8.556 44.072 25.309 1.00 37.31 86 LEU A CA 1
ATOM 632 C C . LEU A 1 86 ? -8.786 45.540 25.725 1.00 37.31 86 LEU A C 1
ATOM 634 O O . LEU A 1 86 ? -9.164 45.830 26.858 1.00 37.31 86 LEU A O 1
ATOM 638 N N . ALA A 1 87 ? -8.788 46.427 24.729 1.00 36.88 87 ALA A N 1
ATOM 639 C CA . ALA A 1 87 ? -9.631 47.619 24.729 1.00 36.88 87 ALA A CA 1
ATOM 640 C C . ALA A 1 87 ? -10.156 47.861 23.306 1.00 36.88 87 ALA A C 1
ATOM 642 O O . ALA A 1 87 ? -9.392 48.105 22.375 1.00 36.88 87 ALA A O 1
ATOM 643 N N . GLY A 1 88 ? -11.475 47.738 23.145 1.00 30.69 88 GLY A N 1
ATOM 644 C CA . GLY A 1 88 ? -12.187 48.141 21.939 1.00 30.69 88 GLY A CA 1
ATOM 645 C C . GLY A 1 88 ? -12.259 49.663 21.801 1.00 30.69 88 GLY A C 1
ATOM 646 O O . GLY A 1 88 ? -12.169 50.396 22.785 1.00 30.69 88 GLY A O 1
ATOM 647 N N . GLY A 1 89 ? -12.461 50.129 20.569 1.00 30.59 89 GLY A N 1
ATOM 648 C CA . GLY A 1 89 ? -12.610 51.550 20.270 1.00 30.59 89 GLY A CA 1
ATOM 649 C C . GLY A 1 89 ? -12.941 51.830 18.805 1.00 30.59 89 GLY A C 1
ATOM 650 O O . GLY A 1 89 ? -12.056 52.141 18.026 1.00 30.59 89 GLY A O 1
ATOM 651 N N . VAL A 1 90 ? -14.228 51.695 18.471 1.00 38.97 90 VAL A N 1
ATOM 652 C CA . VAL A 1 90 ? -15.025 52.536 17.552 1.00 38.97 90 VAL A CA 1
ATOM 653 C C . VAL A 1 90 ? -14.359 53.005 16.244 1.00 38.97 90 VAL A C 1
ATOM 655 O O . VAL A 1 90 ? -13.670 54.019 16.209 1.00 38.97 90 VAL A O 1
ATOM 658 N N . ALA A 1 91 ? -14.737 52.370 15.129 1.00 40.34 91 ALA A N 1
ATOM 659 C CA . ALA A 1 91 ? -14.726 53.007 13.812 1.00 40.34 91 ALA A CA 1
ATOM 660 C C . ALA A 1 91 ? -16.151 52.998 13.241 1.00 40.34 91 ALA A C 1
ATOM 662 O O . ALA A 1 91 ? -16.752 51.955 12.988 1.00 40.34 91 ALA A O 1
ATOM 663 N N . THR A 1 92 ? -16.701 54.198 13.110 1.00 38.38 92 THR A N 1
ATOM 664 C CA . THR A 1 92 ? -18.014 54.521 12.557 1.00 38.38 92 THR A CA 1
ATOM 665 C C . THR A 1 92 ? -18.099 54.147 11.077 1.00 38.38 92 THR A C 1
ATOM 667 O O . THR A 1 92 ? -17.363 54.701 10.262 1.00 38.38 92 THR A O 1
ATOM 670 N N . PHE A 1 93 ? -19.034 53.266 10.721 1.00 36.66 93 PHE A N 1
ATOM 671 C CA . PHE A 1 93 ? -19.443 53.015 9.339 1.00 36.66 93 PHE A CA 1
ATOM 672 C C . PHE A 1 93 ? -20.690 53.842 8.998 1.00 36.66 93 PHE A C 1
ATOM 674 O O . PHE A 1 93 ? -21.696 53.784 9.704 1.00 36.66 93 PHE A O 1
ATOM 681 N N . LEU A 1 94 ? -20.628 54.578 7.887 1.00 41.53 94 LEU A N 1
ATOM 682 C CA . LEU A 1 94 ? -21.787 55.120 7.171 1.00 41.53 94 LEU A CA 1
ATOM 683 C C . LEU A 1 94 ? -21.840 54.525 5.746 1.00 41.53 94 LEU A C 1
ATOM 685 O O . LEU A 1 94 ? -20.815 54.060 5.245 1.00 41.53 94 LEU A O 1
ATOM 689 N N . PRO A 1 95 ? -23.029 54.481 5.111 1.00 42.69 95 PRO A N 1
ATOM 690 C CA . PRO A 1 95 ? -23.394 53.425 4.169 1.00 42.69 95 PRO A CA 1
ATOM 691 C C . PRO A 1 95 ? -23.201 53.808 2.694 1.00 42.69 95 PRO A C 1
ATOM 693 O O . PRO A 1 95 ? -23.515 54.920 2.274 1.00 42.69 95 PRO A O 1
ATOM 696 N N . GLY A 1 96 ? -22.771 52.835 1.886 1.00 32.34 96 GLY A N 1
ATOM 697 C CA . GLY A 1 96 ? -22.680 52.925 0.428 1.00 32.34 96 GLY A CA 1
ATOM 698 C C . GLY A 1 96 ? -23.454 51.796 -0.256 1.00 32.34 96 GLY A C 1
ATOM 699 O O . GLY A 1 96 ? -23.041 50.646 -0.224 1.00 32.34 96 GLY A O 1
ATOM 700 N N . ARG A 1 97 ? -24.599 52.175 -0.828 1.00 34.47 97 ARG A N 1
ATOM 701 C CA . ARG A 1 97 ? -25.580 51.457 -1.667 1.00 34.47 97 ARG A CA 1
ATOM 702 C C . ARG A 1 97 ? -25.076 50.363 -2.634 1.00 34.47 97 ARG A C 1
ATOM 704 O O . ARG A 1 97 ? -24.158 50.611 -3.402 1.00 34.47 97 ARG A O 1
ATOM 711 N N . GLY A 1 98 ? -25.915 49.320 -2.754 1.00 33.50 98 GLY A N 1
ATOM 712 C CA . GLY A 1 98 ? -26.292 48.626 -4.007 1.00 33.50 98 GLY A CA 1
ATOM 713 C C . GLY A 1 98 ? -25.345 47.501 -4.454 1.00 33.50 98 GLY A C 1
ATOM 714 O O . GLY A 1 98 ? -24.146 47.700 -4.484 1.00 33.50 98 GLY A O 1
ATOM 715 N N . ASN A 1 99 ? -25.763 46.290 -4.831 1.00 37.94 99 ASN A N 1
ATOM 716 C CA . ASN A 1 99 ? -27.052 45.832 -5.334 1.00 37.94 99 ASN A CA 1
ATOM 717 C C . ASN A 1 99 ? -27.348 44.389 -4.906 1.00 37.94 99 ASN A C 1
ATOM 719 O O . ASN A 1 99 ? -26.483 43.522 -4.841 1.00 37.94 99 ASN A O 1
ATOM 723 N N . THR A 1 100 ? -28.634 44.175 -4.675 1.00 37.25 100 THR A N 1
ATOM 724 C CA . THR A 1 100 ? -29.360 42.916 -4.568 1.00 37.25 100 THR A CA 1
ATOM 725 C C . THR A 1 100 ? -29.189 42.010 -5.787 1.00 37.25 100 THR A C 1
ATOM 727 O O . THR A 1 100 ? -29.436 42.441 -6.910 1.00 37.25 100 THR A O 1
ATOM 730 N N . ALA A 1 101 ? -28.965 40.722 -5.536 1.00 36.38 101 ALA A N 1
ATOM 731 C CA . ALA A 1 101 ? -29.667 39.653 -6.239 1.00 36.38 101 ALA A CA 1
ATOM 732 C C . ALA A 1 101 ? -29.874 38.487 -5.261 1.00 36.38 101 ALA A C 1
ATOM 734 O O . ALA A 1 101 ? -28.988 37.671 -5.030 1.00 36.38 101 ALA A O 1
ATOM 735 N N . SER A 1 102 ? -31.058 38.465 -4.645 1.00 32.97 102 SER A N 1
ATOM 736 C CA . SER A 1 102 ? -31.633 37.268 -4.027 1.00 32.97 102 SER A CA 1
ATOM 737 C C . SER A 1 102 ? -31.782 36.178 -5.079 1.00 32.97 102 SER A C 1
ATOM 739 O O . SER A 1 102 ? -32.286 36.485 -6.153 1.00 32.97 102 SER A O 1
ATOM 741 N N . HIS A 1 103 ? -31.465 34.929 -4.745 1.00 38.00 103 HIS A N 1
ATOM 742 C CA . HIS A 1 103 ? -32.257 33.783 -5.191 1.00 38.00 103 HIS A CA 1
ATOM 743 C C . HIS A 1 103 ? -32.510 32.881 -3.979 1.00 38.00 103 HIS A C 1
ATOM 745 O O . HIS A 1 103 ? -31.601 32.324 -3.369 1.00 38.00 103 HIS A O 1
ATOM 751 N N . SER A 1 104 ? -33.782 32.869 -3.603 1.00 36.62 104 SER A N 1
ATOM 752 C CA . SER A 1 104 ? -34.456 32.081 -2.579 1.00 36.62 104 SER A CA 1
ATOM 753 C C . SER A 1 104 ? -34.323 30.575 -2.806 1.00 36.62 104 SER A C 1
ATOM 755 O O . SER A 1 104 ? -34.306 30.117 -3.945 1.00 36.62 104 SER A O 1
ATOM 757 N N . GLY A 1 105 ? -34.279 29.816 -1.710 1.00 35.56 105 GLY A N 1
ATOM 758 C CA . GLY A 1 105 ? -34.200 28.359 -1.724 1.00 35.56 105 GLY A CA 1
ATOM 759 C C . GLY A 1 105 ? -35.533 27.615 -1.876 1.00 35.56 105 GLY A C 1
ATOM 760 O O . GLY A 1 105 ? -36.608 28.167 -1.642 1.00 35.56 105 GLY A O 1
ATOM 761 N N . GLY A 1 106 ? -35.372 26.317 -2.168 1.00 33.62 106 GLY A N 1
ATOM 762 C CA . GLY A 1 106 ? -36.298 25.199 -1.923 1.00 33.62 106 GLY A CA 1
ATOM 763 C C . GLY A 1 106 ? -37.027 24.648 -3.164 1.00 33.62 106 GLY A C 1
ATOM 764 O O . GLY A 1 106 ? -37.324 25.441 -4.056 1.00 33.62 106 GLY A O 1
ATOM 765 N N . PRO A 1 107 ? -37.416 23.349 -3.221 1.00 44.69 107 PRO A N 1
ATOM 766 C CA . PRO A 1 107 ? -37.062 22.187 -2.386 1.00 44.69 107 PRO A CA 1
ATOM 767 C C . PRO A 1 107 ? -36.519 20.968 -3.187 1.00 44.69 107 PRO A C 1
ATOM 769 O O . PRO A 1 107 ? -36.461 20.968 -4.413 1.00 44.69 107 PRO A O 1
ATOM 772 N N . VAL A 1 108 ? -36.111 19.933 -2.444 1.00 50.22 108 VAL A N 1
ATOM 773 C CA . VAL A 1 108 ? -35.772 18.567 -2.888 1.00 50.22 108 VAL A CA 1
ATOM 774 C C . VAL A 1 108 ? -36.935 17.867 -3.603 1.00 50.22 108 VAL A C 1
ATOM 776 O O . VAL A 1 108 ? -38.066 17.962 -3.141 1.00 50.22 108 VAL A O 1
ATOM 779 N N . ASP A 1 109 ? -36.599 17.174 -4.698 1.00 37.69 109 ASP A N 1
ATOM 780 C CA . ASP A 1 109 ? -37.182 15.936 -5.255 1.00 37.69 109 ASP A CA 1
ATOM 781 C C . ASP A 1 109 ? -37.177 15.991 -6.786 1.00 37.69 109 ASP A C 1
ATOM 783 O O . ASP A 1 109 ? -37.909 16.776 -7.378 1.00 37.69 109 ASP A O 1
ATOM 787 N N . GLN A 1 110 ? -36.362 15.139 -7.421 1.00 31.33 110 GLN A N 1
ATOM 788 C CA . GLN A 1 110 ? -36.753 14.291 -8.559 1.00 31.33 110 GLN A CA 1
ATOM 789 C C . GLN A 1 110 ? -35.521 13.643 -9.200 1.00 31.33 110 GLN A C 1
ATOM 791 O O . GLN A 1 110 ? -34.799 14.241 -9.998 1.00 31.33 110 GLN A O 1
ATOM 796 N N . TRP A 1 111 ? -35.337 12.357 -8.901 1.00 36.06 111 TRP A N 1
ATOM 797 C CA . TRP A 1 111 ? -34.645 11.439 -9.794 1.00 36.06 111 TRP A CA 1
ATOM 798 C C . TRP A 1 111 ? -35.415 11.399 -11.113 1.00 36.06 111 TRP A C 1
ATOM 800 O O . TRP A 1 111 ? -36.502 10.832 -11.189 1.00 36.06 111 TRP A O 1
ATOM 810 N N . THR A 1 112 ? -34.863 12.036 -12.142 1.00 34.69 112 THR A N 1
ATOM 811 C CA . THR A 1 112 ? -35.275 11.804 -13.525 1.00 34.69 112 THR A CA 1
ATOM 812 C C . THR A 1 112 ? -34.086 11.236 -14.275 1.00 34.69 112 THR A C 1
ATOM 814 O O . THR A 1 112 ? -33.043 11.866 -14.427 1.00 34.69 112 THR A O 1
ATOM 817 N N . GLU A 1 113 ? -34.270 9.993 -14.685 1.00 50.94 113 GLU A N 1
ATOM 818 C CA . GLU A 1 113 ? -33.468 9.233 -15.621 1.00 50.94 113 GLU A CA 1
ATOM 819 C C . GLU A 1 113 ? -33.214 10.067 -16.887 1.00 50.94 113 GLU A C 1
ATOM 821 O O . GLU A 1 113 ? -34.128 10.361 -17.655 1.00 50.94 113 GLU A O 1
ATOM 826 N N . VAL A 1 114 ? -31.963 10.480 -17.103 1.00 37.44 114 VAL A N 1
ATOM 827 C CA . VAL A 1 114 ? -31.533 11.058 -18.379 1.00 37.44 114 VAL A CA 1
ATOM 828 C C . VAL A 1 114 ? -30.553 10.087 -19.016 1.00 37.44 114 VAL A C 1
ATOM 830 O O . VAL A 1 114 ? -29.337 10.207 -18.886 1.00 37.44 114 VAL A O 1
ATOM 833 N N . SER A 1 115 ? -31.113 9.134 -19.760 1.00 50.09 115 SER A N 1
ATOM 834 C CA . SER A 1 115 ? -30.423 8.533 -20.897 1.00 50.09 115 SER A CA 1
ATOM 835 C C . SER A 1 115 ? -30.135 9.644 -21.910 1.00 50.09 115 SER A C 1
ATOM 837 O O . SER A 1 115 ? -30.966 9.964 -22.758 1.00 50.09 115 SER A O 1
ATOM 839 N N . LYS A 1 116 ? -28.966 10.282 -21.796 1.00 41.88 116 LYS A N 1
ATOM 840 C CA . LYS A 1 116 ? -28.415 11.138 -22.849 1.00 41.88 116 LYS A CA 1
ATOM 841 C C . LYS A 1 116 ? -27.311 10.358 -23.540 1.00 41.88 116 LYS A C 1
ATOM 843 O O . LYS A 1 116 ? -26.245 10.144 -22.976 1.00 41.88 116 LYS A O 1
ATOM 848 N N . THR A 1 117 ? -27.603 9.941 -24.766 1.00 45.62 117 THR A N 1
ATOM 849 C CA . THR A 1 117 ? -26.631 9.605 -25.810 1.00 45.62 117 THR A CA 1
ATOM 850 C C . THR A 1 117 ? -25.378 10.471 -25.678 1.00 45.62 117 THR A C 1
ATOM 852 O O . THR A 1 117 ? -25.438 11.679 -25.929 1.00 45.62 117 THR A O 1
ATOM 855 N N . LEU A 1 118 ? -24.263 9.859 -25.263 1.00 45.75 118 LEU A N 1
ATOM 856 C CA . LEU A 1 118 ? -22.960 10.512 -25.286 1.00 45.75 118 LEU A CA 1
ATOM 857 C C . LEU A 1 118 ? -22.531 10.714 -26.748 1.00 45.75 118 LEU A C 1
ATOM 859 O O . LEU A 1 118 ? -22.606 9.766 -27.534 1.00 45.75 118 LEU A O 1
ATOM 863 N N . PRO A 1 119 ? -22.046 11.908 -27.127 1.00 43.72 119 PRO A N 1
ATOM 864 C CA . PRO A 1 119 ? -21.238 12.040 -28.326 1.00 43.72 119 PRO A CA 1
ATOM 865 C C . PRO A 1 119 ? -19.961 11.215 -28.133 1.00 43.72 119 PRO A C 1
ATOM 867 O O . PRO A 1 119 ? -19.262 11.351 -27.132 1.00 43.72 119 PRO A O 1
ATOM 870 N N . SER A 1 120 ? -19.680 10.333 -29.088 1.00 47.66 120 SER A N 1
ATOM 871 C CA . SER A 1 120 ? -18.457 9.540 -29.161 1.00 47.66 120 SER A CA 1
ATOM 872 C C . SER A 1 120 ? -17.267 10.445 -29.484 1.00 47.66 120 SER A C 1
ATOM 874 O O . SER A 1 120 ? -16.879 10.598 -30.643 1.00 47.66 120 SER A O 1
ATOM 876 N N . THR A 1 121 ? -16.707 11.076 -28.455 1.00 47.06 121 THR A N 1
ATOM 877 C CA . THR A 1 121 ? -15.315 11.527 -28.462 1.00 47.06 121 THR A CA 1
ATOM 878 C C . THR A 1 121 ? -14.416 10.289 -28.570 1.00 47.06 121 THR A C 1
ATOM 880 O O . THR A 1 121 ? -14.724 9.274 -27.938 1.00 47.06 121 THR A O 1
ATOM 883 N N . PRO A 1 122 ? -13.321 10.318 -29.350 1.00 50.88 122 PRO A N 1
ATOM 884 C CA . PRO A 1 122 ? -12.311 9.272 -29.280 1.00 50.88 122 PRO A CA 1
ATOM 885 C C . PRO A 1 122 ? -11.819 9.188 -27.834 1.00 50.88 122 PRO A C 1
ATOM 887 O O . PRO A 1 122 ? -11.425 10.200 -27.259 1.00 50.88 122 PRO A O 1
ATOM 890 N N . VAL A 1 123 ? -11.906 8.006 -27.229 1.00 49.16 123 VAL A N 1
ATOM 891 C CA . VAL A 1 123 ? -11.257 7.738 -25.946 1.00 49.16 123 VAL A CA 1
ATOM 892 C C . VAL A 1 123 ? -9.762 7.810 -26.228 1.00 49.16 123 VAL A C 1
ATOM 894 O O . VAL A 1 123 ? -9.236 6.937 -26.919 1.00 49.16 123 VAL A O 1
ATOM 897 N N . ASP A 1 124 ? -9.098 8.869 -25.765 1.00 56.25 124 ASP A N 1
ATOM 898 C CA . ASP A 1 124 ? -7.642 8.880 -25.683 1.00 56.25 124 ASP A CA 1
ATOM 899 C C . ASP A 1 124 ? -7.245 7.631 -24.892 1.00 56.25 124 ASP A C 1
ATOM 901 O O . ASP A 1 124 ? -7.636 7.459 -23.735 1.00 56.25 124 ASP A O 1
ATOM 905 N N . LEU A 1 125 ? -6.546 6.705 -25.552 1.00 55.41 125 LEU A N 1
ATOM 906 C CA . LEU A 1 125 ? -5.944 5.566 -24.872 1.00 55.41 125 LEU A CA 1
ATOM 907 C C . LEU A 1 125 ? -5.104 6.119 -23.710 1.00 55.41 125 LEU A C 1
ATOM 909 O O . LEU A 1 125 ? -4.350 7.072 -23.933 1.00 55.41 125 LEU A O 1
ATOM 913 N N . PRO A 1 126 ? -5.219 5.564 -22.490 1.00 59.06 126 PRO A N 1
ATOM 914 C CA . PRO A 1 126 ? -4.407 6.028 -21.376 1.00 59.06 126 PRO A CA 1
ATOM 915 C C . PRO A 1 126 ? -2.926 5.947 -21.755 1.00 59.06 126 PRO A C 1
ATOM 917 O O . PRO A 1 126 ? -2.502 5.032 -22.475 1.00 59.06 126 PRO A O 1
ATOM 920 N N . ALA A 1 127 ? -2.148 6.933 -21.305 1.00 57.59 127 ALA A N 1
ATOM 921 C CA . ALA A 1 127 ? -0.719 6.987 -21.568 1.00 57.59 127 ALA A CA 1
ATOM 922 C C . ALA A 1 127 ? -0.073 5.643 -21.180 1.00 57.59 127 ALA A C 1
ATOM 924 O O . ALA A 1 127 ? -0.258 5.139 -20.077 1.00 57.59 127 ALA A O 1
ATOM 925 N N . GLY A 1 128 ? 0.639 5.018 -22.119 1.00 58.94 128 GLY A N 1
ATOM 926 C CA . GLY A 1 128 ? 1.350 3.762 -21.872 1.00 58.94 128 GLY A CA 1
ATOM 927 C C . GLY A 1 128 ? 0.561 2.466 -22.091 1.00 58.94 128 GLY A C 1
ATOM 928 O O . GLY A 1 128 ? 1.177 1.409 -21.956 1.00 58.94 128 GLY A O 1
ATOM 929 N N . ALA A 1 129 ? -0.721 2.500 -22.485 1.00 60.75 129 ALA A N 1
ATOM 930 C CA . ALA A 1 129 ? -1.502 1.290 -22.782 1.00 60.75 129 ALA A CA 1
ATOM 931 C C . ALA A 1 129 ? -0.724 0.292 -23.673 1.00 60.75 129 ALA A C 1
ATOM 933 O O . ALA A 1 129 ? -0.383 0.593 -24.818 1.00 60.75 129 ALA A O 1
ATOM 934 N N . GLY A 1 130 ? -0.423 -0.896 -23.131 1.00 69.56 130 GLY A N 1
ATOM 935 C CA . GLY A 1 130 ? 0.366 -1.940 -23.805 1.00 69.56 130 GLY A CA 1
ATOM 936 C C . GLY A 1 130 ? 1.866 -1.979 -23.471 1.00 69.56 130 GLY A C 1
ATOM 937 O O . GLY A 1 130 ? 2.581 -2.829 -24.008 1.00 69.56 130 GLY A O 1
ATOM 938 N N . THR A 1 131 ? 2.360 -1.117 -22.577 1.00 90.38 131 THR A N 1
ATOM 939 C CA . THR A 1 131 ? 3.735 -1.218 -22.063 1.00 90.38 131 THR A CA 1
ATOM 940 C C . THR A 1 131 ? 3.869 -2.431 -21.150 1.00 90.38 131 THR A C 1
ATOM 942 O O . THR A 1 131 ? 3.103 -2.612 -20.204 1.00 90.38 131 THR A O 1
ATOM 945 N N . ARG A 1 132 ? 4.870 -3.274 -21.418 1.00 95.00 132 ARG A N 1
ATOM 946 C CA . ARG A 1 132 ? 5.169 -4.430 -20.572 1.00 95.00 132 ARG A CA 1
ATOM 947 C C . ARG A 1 132 ? 5.862 -3.977 -19.292 1.00 95.00 132 ARG A C 1
ATOM 949 O O . ARG A 1 132 ? 6.978 -3.467 -19.347 1.00 95.00 132 ARG A O 1
ATOM 956 N N . VAL A 1 133 ? 5.246 -4.257 -18.151 1.00 97.25 133 VAL A N 1
ATOM 957 C CA . VAL A 1 133 ? 5.871 -4.084 -16.840 1.00 97.25 133 VAL A CA 1
ATOM 958 C C . VAL A 1 133 ? 6.731 -5.311 -16.548 1.00 97.25 133 VAL A C 1
ATOM 960 O O . VAL A 1 133 ? 6.245 -6.443 -16.527 1.00 97.25 133 VAL A O 1
ATOM 963 N N . VAL A 1 134 ? 8.026 -5.090 -16.335 1.00 97.25 134 VAL A N 1
ATOM 964 C CA . VAL A 1 134 ? 8.973 -6.108 -15.865 1.00 97.25 134 VAL A CA 1
ATOM 965 C C . VAL A 1 134 ? 9.599 -5.584 -14.587 1.00 97.25 134 VAL A C 1
ATOM 967 O O . VAL A 1 134 ? 10.110 -4.468 -14.561 1.00 97.25 134 VAL A O 1
ATOM 970 N N . VAL A 1 135 ? 9.545 -6.386 -13.529 1.00 97.94 135 VAL A N 1
ATOM 971 C CA . VAL A 1 135 ? 10.097 -6.003 -12.231 1.00 97.94 135 VAL A CA 1
ATOM 972 C C . VAL A 1 135 ? 11.534 -6.474 -12.158 1.00 97.94 135 VAL A C 1
ATOM 974 O O . VAL A 1 135 ? 11.811 -7.667 -12.275 1.00 97.94 135 VAL A O 1
ATOM 977 N N . ASN A 1 136 ? 12.450 -5.536 -11.964 1.00 97.81 136 ASN A N 1
ATOM 978 C CA . ASN A 1 136 ? 13.831 -5.861 -11.671 1.00 97.81 136 ASN A CA 1
ATOM 979 C C . ASN A 1 136 ? 13.927 -6.338 -10.218 1.00 97.81 136 ASN A C 1
ATOM 981 O O . ASN A 1 136 ? 13.696 -5.570 -9.286 1.00 97.81 136 ASN A O 1
ATOM 985 N N . VAL A 1 137 ? 14.255 -7.615 -10.042 1.00 96.12 137 VAL A N 1
ATOM 986 C CA . VAL A 1 137 ? 14.391 -8.270 -8.733 1.00 96.12 137 VAL A CA 1
ATOM 987 C C . VAL A 1 137 ? 15.847 -8.575 -8.381 1.00 96.12 137 VAL A C 1
ATOM 989 O O . VAL A 1 137 ? 16.109 -9.297 -7.414 1.00 96.12 137 VAL A O 1
ATOM 992 N N . ASP A 1 138 ? 16.806 -8.039 -9.138 1.00 94.62 138 ASP A N 1
ATOM 993 C CA . ASP A 1 138 ? 18.226 -8.254 -8.882 1.00 94.62 138 ASP A CA 1
ATOM 994 C C . ASP A 1 138 ? 18.585 -7.711 -7.493 1.00 94.62 138 ASP A C 1
ATOM 996 O O . ASP A 1 138 ? 18.329 -6.554 -7.165 1.00 94.62 138 ASP A O 1
ATOM 1000 N N . GLY A 1 139 ? 19.136 -8.575 -6.638 1.00 90.00 139 GLY A N 1
ATOM 1001 C CA . GLY A 1 139 ? 19.415 -8.256 -5.232 1.00 90.00 139 GLY A CA 1
ATOM 1002 C C . GLY A 1 139 ? 18.206 -8.333 -4.285 1.00 90.00 139 GLY A C 1
ATOM 1003 O O . GLY A 1 139 ? 18.397 -8.296 -3.074 1.00 90.00 139 GLY A O 1
ATOM 1004 N N . ALA A 1 140 ? 16.983 -8.501 -4.798 1.00 91.38 140 ALA A N 1
ATOM 1005 C CA . ALA A 1 140 ? 15.766 -8.715 -4.004 1.00 91.38 140 ALA A CA 1
ATOM 1006 C C . ALA A 1 140 ? 15.282 -10.175 -4.011 1.00 91.38 140 ALA A C 1
ATOM 1008 O O . ALA A 1 140 ? 14.581 -10.596 -3.093 1.00 91.38 140 ALA A O 1
ATOM 1009 N N . ALA A 1 141 ? 15.652 -10.954 -5.034 1.00 90.88 141 ALA A N 1
ATOM 1010 C CA . ALA A 1 141 ? 15.087 -12.276 -5.312 1.00 90.88 141 ALA A CA 1
ATOM 1011 C C . ALA A 1 141 ? 15.190 -13.286 -4.152 1.00 90.88 141 ALA A C 1
ATOM 1013 O O . ALA A 1 141 ? 14.306 -14.121 -3.991 1.00 90.88 141 ALA A O 1
ATOM 1014 N N . SER A 1 142 ? 16.231 -13.210 -3.317 1.00 90.75 142 SER A N 1
ATOM 1015 C CA . SER A 1 142 ? 16.391 -14.070 -2.131 1.00 90.75 142 SER A CA 1
ATOM 1016 C C . SER A 1 142 ? 15.511 -13.670 -0.942 1.00 90.75 142 SER A C 1
ATOM 1018 O O . SER A 1 142 ? 15.400 -14.432 0.016 1.00 90.75 142 SER A O 1
ATOM 1020 N N . HIS A 1 143 ? 14.900 -12.486 -0.978 1.00 88.19 143 HIS A N 1
ATOM 1021 C CA . HIS A 1 143 ? 14.144 -11.895 0.130 1.00 88.19 143 HIS A CA 1
ATOM 1022 C C . HIS A 1 143 ? 12.639 -11.797 -0.146 1.00 88.19 143 HIS A C 1
ATOM 1024 O O . HIS A 1 143 ? 11.877 -11.418 0.745 1.00 88.19 143 HIS A O 1
ATOM 1030 N N . MET A 1 144 ? 12.202 -12.140 -1.359 1.00 93.50 144 MET A N 1
ATOM 1031 C CA . MET A 1 144 ? 10.804 -12.067 -1.769 1.00 93.50 144 MET A CA 1
ATOM 1032 C C . MET A 1 144 ? 10.404 -13.241 -2.659 1.00 93.50 144 MET A C 1
ATOM 1034 O O . MET A 1 144 ? 11.227 -13.858 -3.330 1.00 93.50 144 MET A O 1
ATOM 1038 N N . ASN A 1 145 ? 9.108 -13.517 -2.713 1.00 95.31 145 ASN A N 1
ATOM 1039 C CA . ASN A 1 145 ? 8.535 -14.434 -3.679 1.00 95.31 145 ASN A CA 1
ATOM 1040 C C . ASN A 1 145 ? 8.523 -13.762 -5.066 1.00 95.31 145 ASN A C 1
ATOM 1042 O O . ASN A 1 145 ? 7.633 -12.975 -5.381 1.00 95.31 145 ASN A O 1
ATOM 1046 N N . VAL A 1 146 ? 9.521 -14.056 -5.904 1.00 96.00 146 VAL A N 1
ATOM 1047 C CA . VAL A 1 146 ? 9.651 -13.455 -7.248 1.00 96.00 146 VAL A CA 1
ATOM 1048 C C . VAL A 1 146 ? 8.418 -13.738 -8.111 1.00 96.00 146 VAL A C 1
ATOM 1050 O O . VAL A 1 146 ? 7.859 -12.831 -8.721 1.00 96.00 146 VAL A O 1
ATOM 1053 N N . THR A 1 147 ? 7.907 -14.968 -8.076 1.00 97.19 147 THR A N 1
ATOM 1054 C CA . THR A 1 147 ? 6.700 -15.341 -8.825 1.00 97.19 147 THR A CA 1
ATOM 1055 C C . THR A 1 147 ? 5.470 -14.543 -8.382 1.00 97.19 147 THR A C 1
ATOM 1057 O O . THR A 1 147 ? 4.579 -14.277 -9.186 1.00 97.19 147 THR A O 1
ATOM 1060 N N . SER A 1 148 ? 5.401 -14.156 -7.108 1.00 96.19 148 SER A N 1
ATOM 1061 C CA . SER A 1 148 ? 4.313 -13.341 -6.560 1.00 96.19 148 SER A CA 1
ATOM 1062 C C . SER A 1 148 ? 4.260 -11.950 -7.198 1.00 96.19 148 SER A C 1
ATOM 1064 O O . SER A 1 148 ? 3.212 -11.543 -7.701 1.00 96.19 148 SER A O 1
ATOM 1066 N N . ILE A 1 149 ? 5.397 -11.252 -7.266 1.00 97.62 149 ILE A N 1
ATOM 1067 C CA . ILE A 1 149 ? 5.465 -9.909 -7.858 1.00 97.62 149 ILE A CA 1
ATOM 1068 C C . ILE A 1 149 ? 5.386 -9.934 -9.396 1.00 97.62 149 ILE A C 1
ATOM 1070 O O . ILE A 1 149 ? 4.821 -9.029 -10.008 1.00 97.62 149 ILE A O 1
ATOM 1074 N N . GLU A 1 150 ? 5.873 -10.998 -10.040 1.00 97.56 150 GLU A N 1
ATOM 1075 C CA . GLU A 1 150 ? 5.732 -11.191 -11.489 1.00 97.56 150 GLU A CA 1
ATOM 1076 C C . GLU A 1 150 ? 4.271 -11.380 -11.917 1.00 97.56 150 GLU A C 1
ATOM 1078 O O . GLU A 1 150 ? 3.871 -10.888 -12.975 1.00 97.56 150 GLU A O 1
ATOM 1083 N N . LYS A 1 151 ? 3.447 -12.050 -11.095 1.00 98.06 151 LYS A N 1
ATOM 1084 C CA . LYS A 1 151 ? 1.996 -12.143 -11.335 1.00 98.06 151 LYS A CA 1
ATOM 1085 C C . LYS A 1 151 ? 1.351 -10.760 -11.323 1.00 98.06 151 LYS A C 1
ATOM 1087 O O . LYS A 1 151 ? 0.600 -10.453 -12.244 1.00 98.06 151 LYS A O 1
ATOM 1092 N N . TRP A 1 152 ? 1.691 -9.923 -10.339 1.00 98.44 152 TRP A N 1
ATOM 1093 C CA . TRP A 1 152 ? 1.233 -8.533 -10.294 1.00 98.44 152 TRP A CA 1
ATOM 1094 C C . TRP A 1 152 ? 1.630 -7.763 -11.554 1.00 98.44 152 TRP A C 1
ATOM 1096 O O . TRP A 1 152 ? 0.767 -7.211 -12.233 1.00 98.44 152 TRP A O 1
ATOM 1106 N N . ALA A 1 153 ? 2.905 -7.809 -11.940 1.00 98.19 153 ALA A N 1
ATOM 1107 C CA . ALA A 1 153 ? 3.392 -7.123 -13.135 1.00 98.19 153 ALA A CA 1
ATOM 1108 C C . ALA A 1 153 ? 2.701 -7.613 -14.420 1.00 98.19 153 ALA A C 1
ATOM 1110 O O . ALA A 1 153 ? 2.407 -6.822 -15.322 1.00 98.19 153 ALA A O 1
ATOM 1111 N N . SER A 1 154 ? 2.397 -8.913 -14.500 1.00 97.81 154 SER A N 1
ATOM 1112 C CA . SER A 1 154 ? 1.634 -9.480 -15.610 1.00 97.81 154 SER A CA 1
ATOM 1113 C C . SER A 1 154 ? 0.205 -8.948 -15.667 1.00 97.81 154 SER A C 1
ATOM 1115 O O . SER A 1 154 ? -0.285 -8.734 -16.774 1.00 97.81 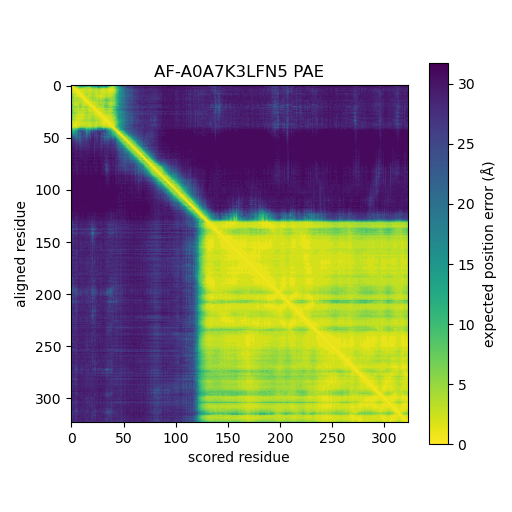154 SER A O 1
ATOM 1117 N N . ASP A 1 155 ? -0.474 -8.792 -14.534 1.00 98.12 155 ASP A N 1
ATOM 1118 C CA . ASP A 1 155 ? -1.862 -8.322 -14.501 1.00 98.12 155 ASP A CA 1
ATOM 1119 C C . ASP A 1 155 ? -1.937 -6.812 -14.789 1.00 98.12 155 ASP A C 1
ATOM 1121 O O . ASP A 1 155 ? -2.804 -6.380 -15.548 1.00 98.12 155 ASP A O 1
ATOM 1125 N N . VAL A 1 156 ? -0.951 -6.029 -14.328 1.00 97.94 156 VAL A N 1
ATOM 1126 C CA . VAL A 1 156 ? -0.777 -4.619 -14.730 1.00 97.94 156 VAL A CA 1
ATOM 1127 C C . VAL A 1 156 ? -0.524 -4.493 -16.233 1.00 97.94 156 VAL A C 1
ATOM 1129 O O . VAL A 1 156 ? -1.192 -3.714 -16.904 1.00 97.94 156 VAL A O 1
ATOM 1132 N N . THR A 1 157 ? 0.375 -5.308 -16.795 1.00 96.94 157 THR A N 1
ATOM 1133 C CA . THR A 1 157 ? 0.661 -5.318 -18.245 1.00 96.94 157 THR A CA 1
ATOM 1134 C C . THR A 1 157 ? -0.585 -5.624 -19.082 1.00 96.94 157 THR A C 1
ATOM 1136 O O . THR A 1 157 ? -0.753 -5.088 -20.176 1.00 96.94 157 THR A O 1
ATOM 1139 N N . LYS A 1 158 ? -1.466 -6.501 -18.587 1.00 96.12 158 LYS A N 1
ATOM 1140 C CA . LYS A 1 158 ? -2.732 -6.851 -19.250 1.00 96.12 158 LYS A CA 1
ATOM 1141 C C . LYS A 1 158 ? -3.827 -5.802 -19.054 1.00 96.12 158 LYS A C 1
ATOM 1143 O O . LYS A 1 158 ? -4.868 -5.928 -19.691 1.00 96.12 158 LYS A O 1
ATOM 1148 N N . HIS A 1 159 ? -3.611 -4.815 -18.183 1.00 95.75 159 HIS A N 1
ATOM 1149 C CA . HIS A 1 159 ? -4.647 -3.914 -17.686 1.00 95.75 159 HIS A CA 1
ATOM 1150 C C . HIS A 1 159 ? -5.866 -4.670 -17.113 1.00 95.75 159 HIS A C 1
ATOM 1152 O O . HIS A 1 159 ? -7.011 -4.266 -17.308 1.00 95.75 159 HIS A O 1
ATOM 1158 N N . ASP A 1 160 ? -5.629 -5.786 -16.411 1.00 96.88 160 ASP A N 1
ATOM 1159 C CA . ASP A 1 160 ? -6.687 -6.609 -15.808 1.00 96.88 160 ASP A CA 1
ATOM 1160 C C . ASP A 1 160 ? -7.134 -6.008 -14.464 1.00 96.88 160 ASP A C 1
ATOM 1162 O O . ASP A 1 160 ? -6.739 -6.455 -13.384 1.00 96.88 160 ASP A O 1
ATOM 1166 N N . GLU A 1 161 ? -7.914 -4.925 -14.540 1.00 96.88 161 GLU A N 1
ATOM 1167 C CA . GLU A 1 161 ? -8.352 -4.163 -13.366 1.00 96.88 161 GLU A CA 1
ATOM 1168 C C . GLU A 1 161 ? -9.091 -5.032 -12.346 1.00 96.88 161 GLU A C 1
ATOM 1170 O O . GLU A 1 161 ? -8.797 -4.955 -11.156 1.00 96.88 161 GLU A O 1
ATOM 1175 N N . GLU A 1 162 ? -10.023 -5.879 -12.783 1.00 97.62 162 GLU A N 1
ATOM 1176 C CA . GLU A 1 162 ? -10.816 -6.696 -11.860 1.00 97.62 162 GLU A CA 1
ATOM 1177 C C . GLU A 1 162 ? -9.946 -7.718 -11.123 1.00 97.62 162 GLU A C 1
ATOM 1179 O O . GLU A 1 162 ? -10.076 -7.871 -9.904 1.00 97.62 162 GLU A O 1
ATOM 1184 N N . ALA A 1 163 ? -8.997 -8.364 -11.812 1.00 97.62 163 ALA A N 1
ATOM 1185 C CA . ALA A 1 163 ? -8.046 -9.247 -11.147 1.00 97.62 163 ALA A CA 1
ATOM 1186 C C . ALA A 1 163 ? -7.164 -8.485 -10.147 1.00 97.62 163 ALA A C 1
ATOM 1188 O O . ALA A 1 163 ? -6.924 -8.981 -9.043 1.00 97.62 163 ALA A O 1
ATOM 1189 N N . LEU A 1 164 ? -6.702 -7.283 -10.504 1.00 98.31 164 LEU A N 1
ATOM 1190 C CA . LEU A 1 164 ? -5.893 -6.445 -9.620 1.00 98.31 164 LEU A CA 1
ATOM 1191 C C . LEU A 1 164 ? -6.679 -6.002 -8.385 1.00 98.31 164 LEU A C 1
ATOM 1193 O O . LEU A 1 164 ? -6.176 -6.145 -7.277 1.00 98.31 164 LEU A O 1
ATOM 1197 N N . VAL A 1 165 ? -7.917 -5.535 -8.545 1.00 97.44 165 VAL A N 1
ATOM 1198 C CA . VAL A 1 165 ? -8.792 -5.132 -7.432 1.00 97.44 165 VAL A CA 1
ATOM 1199 C C . VAL A 1 165 ? -9.088 -6.315 -6.512 1.00 97.44 165 VAL A C 1
ATOM 1201 O O . VAL A 1 165 ? -9.049 -6.178 -5.290 1.00 97.44 165 VAL A O 1
ATOM 1204 N N . GLN A 1 166 ? -9.336 -7.497 -7.078 1.00 96.38 166 GLN A N 1
ATOM 1205 C CA . GLN A 1 166 ? -9.605 -8.699 -6.295 1.00 96.38 166 GLN A CA 1
ATOM 1206 C C . GLN A 1 166 ? -8.377 -9.162 -5.494 1.00 96.38 166 GLN A C 1
ATOM 1208 O O . GLN A 1 166 ? -8.508 -9.575 -4.338 1.00 96.38 166 GLN A O 1
ATOM 1213 N N . LYS A 1 167 ? -7.186 -9.146 -6.104 1.00 96.88 167 LYS A N 1
ATOM 1214 C CA . LYS A 1 167 ? -5.958 -9.681 -5.493 1.00 96.88 167 LYS A CA 1
ATOM 1215 C C . LYS A 1 167 ? -5.271 -8.661 -4.583 1.00 96.88 167 LYS A C 1
ATOM 1217 O O . LYS A 1 167 ? -4.831 -9.037 -3.502 1.00 96.88 167 LYS A O 1
ATOM 1222 N N . CYS A 1 168 ? -5.275 -7.383 -4.958 1.00 96.75 168 CYS A N 1
ATOM 1223 C CA . CYS A 1 168 ? -4.784 -6.254 -4.163 1.00 96.75 168 CYS A CA 1
ATOM 1224 C C . CYS A 1 168 ? -5.878 -5.598 -3.324 1.00 96.75 168 CYS A C 1
ATOM 1226 O O . CYS A 1 168 ? -5.945 -4.377 -3.198 1.00 96.75 168 CYS A O 1
ATOM 1228 N N . TRP A 1 169 ? -6.702 -6.428 -2.686 1.00 95.50 169 TRP A N 1
ATOM 1229 C CA . TRP A 1 169 ? -7.820 -6.022 -1.831 1.00 95.50 169 TRP A CA 1
ATOM 1230 C C . TRP A 1 169 ? -7.402 -5.152 -0.630 1.00 95.50 169 TRP A C 1
ATOM 1232 O O . TRP A 1 169 ? -8.257 -4.571 0.043 1.00 95.50 169 TRP A O 1
ATOM 1242 N N . THR A 1 170 ? -6.100 -5.058 -0.337 1.00 94.75 170 THR A N 1
ATOM 1243 C CA . THR A 1 170 ? -5.527 -4.178 0.687 1.00 94.75 170 THR A CA 1
ATOM 1244 C C . THR A 1 170 ? -5.520 -2.699 0.285 1.00 94.75 170 THR A C 1
ATOM 1246 O O . THR A 1 170 ? -5.381 -1.855 1.176 1.00 94.75 170 THR A O 1
ATOM 1249 N N . TYR A 1 171 ? -5.760 -2.394 -0.996 1.00 96.69 171 TYR A N 1
ATOM 1250 C CA . TYR A 1 171 ? -5.885 -1.053 -1.570 1.00 96.69 171 TYR A CA 1
ATOM 1251 C C . TYR A 1 171 ? -7.297 -0.796 -2.128 1.00 96.69 171 TYR A C 1
ATOM 1253 O O . TYR A 1 171 ? -7.987 -1.739 -2.524 1.00 96.69 171 TYR A O 1
ATOM 1261 N N . PRO A 1 172 ? -7.746 0.472 -2.194 1.00 97.00 172 PRO A N 1
ATOM 1262 C CA . PRO A 1 172 ? -9.006 0.813 -2.848 1.00 97.00 172 PRO A CA 1
ATOM 1263 C C . PRO A 1 172 ? -8.892 0.706 -4.379 1.00 97.00 172 PRO A C 1
ATOM 1265 O O . PRO A 1 172 ? -7.816 0.881 -4.948 1.00 97.00 172 PRO A O 1
ATOM 1268 N N . ARG A 1 173 ? -10.018 0.498 -5.076 1.00 97.12 173 ARG A N 1
ATOM 1269 C CA . ARG A 1 173 ? -10.051 0.441 -6.554 1.00 97.12 173 ARG A CA 1
ATOM 1270 C C . ARG A 1 173 ? -9.473 1.704 -7.212 1.00 97.12 173 ARG A C 1
ATOM 1272 O O . ARG A 1 173 ? -8.739 1.576 -8.186 1.00 97.12 173 ARG A O 1
ATOM 1279 N N . SER A 1 174 ? -9.734 2.891 -6.653 1.00 96.19 174 SER A N 1
ATOM 1280 C CA . SER A 1 174 ? -9.176 4.167 -7.140 1.00 96.19 174 SER A CA 1
ATOM 1281 C C . SER A 1 174 ? -7.650 4.159 -7.180 1.00 96.19 174 SER A C 1
ATOM 1283 O O . SER A 1 174 ? -7.044 4.638 -8.132 1.00 96.19 174 SER A O 1
ATOM 1285 N N . TYR A 1 175 ? -7.018 3.555 -6.174 1.00 97.69 175 TYR A N 1
ATOM 1286 C CA . TYR A 1 175 ? -5.572 3.415 -6.123 1.00 97.69 175 TYR A CA 1
ATOM 1287 C C . TYR A 1 175 ? -5.054 2.520 -7.252 1.00 97.69 175 TYR A C 1
ATOM 1289 O O . TYR A 1 175 ? -4.089 2.878 -7.917 1.00 97.69 175 TYR A O 1
ATOM 1297 N N . ILE A 1 176 ? -5.708 1.383 -7.505 1.00 98.19 176 ILE A N 1
ATOM 1298 C CA . ILE A 1 176 ? -5.329 0.465 -8.591 1.00 98.19 176 ILE A CA 1
ATOM 1299 C C . ILE A 1 176 ? -5.412 1.171 -9.948 1.00 98.19 176 ILE A C 1
ATOM 1301 O O . ILE A 1 176 ? -4.466 1.115 -10.734 1.00 98.19 176 ILE A O 1
ATOM 1305 N N . GLN A 1 177 ? -6.513 1.880 -10.198 1.00 96.94 177 GLN A N 1
ATOM 1306 C CA . GLN A 1 177 ? -6.708 2.650 -11.423 1.00 96.94 177 GLN A CA 1
ATOM 1307 C C . GLN A 1 177 ? -5.607 3.708 -11.590 1.00 96.94 177 GLN A C 1
ATOM 1309 O O . GLN A 1 177 ? -4.921 3.723 -12.609 1.00 96.94 177 GLN A O 1
ATOM 1314 N N . ASP A 1 178 ? -5.363 4.520 -10.560 1.00 96.06 178 ASP A N 1
ATOM 1315 C CA . ASP A 1 178 ? -4.452 5.664 -10.643 1.00 96.06 178 ASP A CA 1
ATOM 1316 C C . ASP A 1 178 ? -2.962 5.297 -10.584 1.00 96.06 178 ASP A C 1
ATOM 1318 O O . ASP A 1 178 ? -2.128 5.999 -11.156 1.00 96.06 178 ASP A O 1
ATOM 1322 N N . ARG A 1 179 ? -2.586 4.265 -9.821 1.00 96.81 179 ARG A N 1
ATOM 1323 C CA . ARG A 1 179 ? -1.175 3.945 -9.533 1.00 96.81 179 ARG A CA 1
ATOM 1324 C C . ARG A 1 179 ? -0.654 2.775 -10.337 1.00 96.81 179 ARG A C 1
ATOM 1326 O O . ARG A 1 179 ? 0.545 2.733 -10.588 1.00 96.81 179 ARG A O 1
ATOM 1333 N N . TYR A 1 180 ? -1.514 1.846 -10.748 1.00 97.50 180 TYR A N 1
ATOM 1334 C CA . TYR A 1 180 ? -1.082 0.715 -11.564 1.00 97.50 180 TYR A CA 1
ATOM 1335 C C . TYR A 1 180 ? -1.442 0.892 -13.036 1.00 97.50 180 TYR A C 1
ATOM 1337 O O . TYR A 1 180 ? -0.639 0.518 -13.884 1.00 97.50 180 TYR A O 1
ATOM 1345 N N . LEU A 1 181 ? -2.618 1.446 -13.353 1.00 96.88 181 LEU A N 1
ATOM 1346 C CA . LEU A 1 181 ? -3.176 1.355 -14.708 1.00 96.88 181 LEU A CA 1
ATOM 1347 C C . LEU A 1 181 ? -3.164 2.660 -15.510 1.00 96.88 181 LEU A C 1
ATOM 1349 O O . LEU A 1 181 ? -3.146 2.591 -16.738 1.00 96.88 181 LEU A O 1
ATOM 1353 N N . ALA A 1 182 ? -3.170 3.821 -14.849 1.00 95.62 182 ALA A N 1
ATOM 1354 C CA . ALA A 1 182 ? -3.262 5.121 -15.515 1.00 95.62 182 ALA A CA 1
ATOM 1355 C C . ALA A 1 182 ? -2.033 5.457 -16.376 1.00 95.62 182 ALA A C 1
ATOM 1357 O O . ALA A 1 182 ? -2.185 6.057 -17.438 1.00 95.62 182 ALA A O 1
ATOM 1358 N N . ASP A 1 183 ? -0.837 5.062 -15.924 1.00 95.94 183 ASP A N 1
ATOM 1359 C CA . ASP A 1 183 ? 0.427 5.246 -16.646 1.00 95.94 183 ASP A CA 1
ATOM 1360 C C . ASP A 1 183 ? 1.350 4.036 -16.435 1.00 95.94 183 ASP A C 1
ATOM 1362 O O . ASP A 1 183 ? 2.244 4.017 -15.584 1.00 95.94 183 ASP A O 1
ATOM 1366 N N . THR A 1 184 ? 1.115 2.975 -17.208 1.00 95.62 184 THR A N 1
ATOM 1367 C CA . THR A 1 184 ? 1.894 1.732 -17.097 1.00 95.62 184 THR A CA 1
ATOM 1368 C C . THR A 1 184 ? 3.337 1.891 -17.569 1.00 95.62 184 THR A C 1
ATOM 1370 O O . THR A 1 184 ? 4.199 1.124 -17.138 1.00 95.62 184 THR A O 1
ATOM 1373 N N . ALA A 1 185 ? 3.639 2.894 -18.401 1.00 96.25 185 ALA A N 1
ATOM 1374 C CA . ALA A 1 185 ? 5.007 3.189 -18.816 1.00 96.25 185 ALA A CA 1
ATOM 1375 C C . ALA A 1 185 ? 5.830 3.755 -17.654 1.00 96.25 185 ALA A C 1
ATOM 1377 O O . ALA A 1 185 ? 6.957 3.310 -17.426 1.00 96.25 185 ALA A O 1
ATOM 1378 N N . ARG A 1 186 ? 5.245 4.660 -16.864 1.00 97.06 186 ARG A N 1
ATOM 1379 C CA . ARG A 1 186 ? 5.846 5.167 -15.625 1.00 97.06 186 ARG A CA 1
ATOM 1380 C C . ARG A 1 186 ? 6.052 4.062 -14.591 1.00 97.06 186 ARG A C 1
ATOM 1382 O O . ARG A 1 186 ? 7.118 3.981 -13.982 1.00 97.06 186 ARG A O 1
ATOM 1389 N N . VAL A 1 187 ? 5.074 3.166 -14.436 1.00 97.94 187 VAL A N 1
ATOM 1390 C CA . VAL A 1 187 ? 5.208 1.990 -13.557 1.00 97.94 187 VAL A CA 1
ATOM 1391 C C . VAL A 1 187 ? 6.333 1.068 -14.039 1.00 97.94 187 VAL A C 1
ATOM 1393 O O . VAL A 1 187 ? 7.137 0.614 -13.226 1.00 97.94 187 VAL A O 1
ATOM 1396 N N . ALA A 1 188 ? 6.432 0.811 -15.346 1.00 98.12 188 ALA A N 1
ATOM 1397 C CA . ALA A 1 188 ? 7.504 -0.002 -15.915 1.00 98.12 188 ALA A CA 1
ATOM 1398 C C . ALA A 1 188 ? 8.892 0.626 -15.695 1.00 98.12 188 ALA A C 1
ATOM 1400 O O . ALA A 1 188 ? 9.822 -0.091 -15.326 1.00 98.12 188 ALA A O 1
ATOM 1401 N N . ASP A 1 189 ? 9.033 1.947 -15.860 1.00 97.75 189 ASP A N 1
ATOM 1402 C CA . ASP A 1 189 ? 10.288 2.658 -15.576 1.00 97.75 189 ASP A CA 1
ATOM 1403 C C . ASP A 1 189 ? 10.694 2.538 -14.101 1.00 97.75 189 ASP A C 1
ATOM 1405 O O . ASP A 1 189 ? 11.839 2.190 -13.803 1.00 97.75 189 ASP A O 1
ATOM 1409 N N . LEU A 1 190 ? 9.752 2.767 -13.178 1.00 98.38 190 LEU A N 1
ATOM 1410 C CA . LEU A 1 190 ? 9.981 2.666 -11.737 1.00 98.38 190 LEU A CA 1
ATOM 1411 C C . LEU A 1 190 ? 10.384 1.246 -11.323 1.00 98.38 190 LEU A C 1
ATOM 1413 O O . LEU A 1 190 ? 11.402 1.056 -10.658 1.00 98.38 190 LEU A O 1
ATOM 1417 N N . MET A 1 191 ? 9.609 0.240 -11.727 1.00 98.25 191 MET A N 1
ATOM 1418 C CA . MET A 1 191 ? 9.845 -1.148 -11.317 1.00 98.25 191 MET A CA 1
ATOM 1419 C C . MET A 1 191 ? 11.033 -1.797 -12.040 1.00 98.25 191 MET A C 1
ATOM 1421 O O . MET A 1 191 ? 11.548 -2.816 -11.581 1.00 98.25 191 MET A O 1
ATOM 1425 N N . GLY A 1 192 ? 11.501 -1.211 -13.146 1.00 97.94 192 GLY A N 1
ATOM 1426 C CA . GLY A 1 192 ? 12.716 -1.633 -13.843 1.00 97.94 192 GLY A CA 1
ATOM 1427 C C . GLY A 1 192 ? 14.018 -1.200 -13.153 1.00 97.94 192 GLY A C 1
ATOM 1428 O O . GLY A 1 192 ? 15.096 -1.695 -13.500 1.00 97.94 192 GLY A O 1
ATOM 1429 N N . ARG A 1 193 ? 13.954 -0.289 -12.172 1.00 97.88 193 ARG A N 1
ATOM 1430 C CA . ARG A 1 193 ? 15.128 0.172 -11.411 1.00 97.88 193 ARG A CA 1
ATOM 1431 C C . ARG A 1 193 ? 15.695 -0.939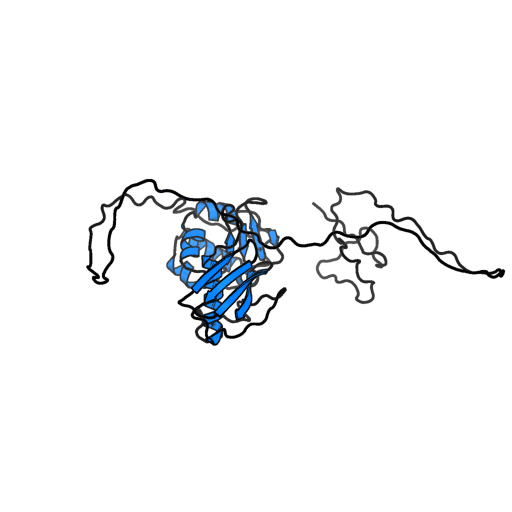 -10.527 1.00 97.88 193 ARG A C 1
ATOM 1433 O O . ARG A 1 193 ? 14.979 -1.844 -10.122 1.00 97.88 193 ARG A O 1
ATOM 1440 N N . SER A 1 194 ? 16.980 -0.863 -10.186 1.00 96.38 194 SER A N 1
ATOM 1441 C CA . SER A 1 194 ? 17.542 -1.777 -9.187 1.00 96.38 194 SER A CA 1
ATOM 1442 C C . SER A 1 194 ? 16.912 -1.501 -7.816 1.00 96.38 194 SER A C 1
ATOM 1444 O O . SER A 1 194 ? 16.933 -0.346 -7.373 1.00 96.38 194 SER A O 1
ATOM 1446 N N . PRO A 1 195 ? 16.363 -2.520 -7.136 1.00 96.62 195 PRO A N 1
ATOM 1447 C CA . PRO A 1 195 ? 15.780 -2.336 -5.820 1.00 96.62 195 PRO A CA 1
ATOM 1448 C C . PRO A 1 195 ? 16.855 -2.076 -4.762 1.00 96.62 195 PRO A C 1
ATOM 1450 O O . PRO A 1 195 ? 17.988 -2.550 -4.840 1.00 96.62 195 PRO A O 1
ATOM 1453 N N . GLN A 1 196 ? 16.464 -1.355 -3.721 1.00 94.25 196 GLN A N 1
ATOM 1454 C CA . GLN A 1 196 ? 1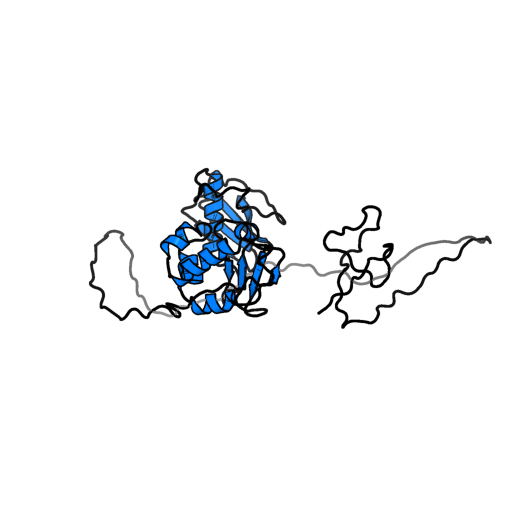7.210 -1.171 -2.483 1.00 94.25 196 GLN A CA 1
ATOM 1455 C C . GLN A 1 196 ? 16.503 -1.957 -1.378 1.00 94.25 196 GLN A C 1
ATOM 1457 O O . GLN A 1 196 ? 15.278 -1.904 -1.269 1.00 94.25 196 GLN A O 1
ATOM 1462 N N . MET A 1 197 ? 17.252 -2.689 -0.551 1.00 93.56 197 MET A N 1
ATOM 1463 C CA . MET A 1 197 ? 16.671 -3.359 0.616 1.00 93.56 197 MET A CA 1
ATOM 1464 C C . MET A 1 197 ? 16.501 -2.335 1.737 1.00 93.56 197 MET A C 1
ATOM 1466 O O . MET A 1 197 ? 17.472 -1.952 2.388 1.00 93.56 197 MET A O 1
ATOM 1470 N N . ALA A 1 198 ? 15.271 -1.865 1.933 1.00 91.31 198 ALA A N 1
ATOM 1471 C CA . ALA A 1 198 ? 14.927 -0.964 3.022 1.00 91.31 198 ALA A CA 1
ATOM 1472 C C . ALA A 1 198 ? 14.500 -1.756 4.266 1.00 91.31 198 ALA A C 1
ATOM 1474 O O . ALA A 1 198 ? 14.193 -2.946 4.199 1.00 91.31 198 ALA A O 1
ATOM 1475 N N . GLN A 1 199 ? 14.407 -1.071 5.408 1.00 88.44 199 GLN A N 1
ATOM 1476 C CA . GLN A 1 199 ? 13.928 -1.660 6.666 1.00 88.44 199 GLN A CA 1
ATOM 1477 C C . GLN A 1 199 ? 12.560 -2.346 6.513 1.00 88.44 199 GLN A C 1
ATOM 1479 O O . GLN A 1 199 ? 12.301 -3.369 7.139 1.00 88.44 199 GLN A O 1
ATOM 1484 N N . ALA A 1 200 ? 11.709 -1.791 5.653 1.00 88.88 200 ALA A N 1
ATOM 1485 C CA . ALA A 1 200 ? 10.330 -2.206 5.451 1.00 88.88 200 ALA A CA 1
ATOM 1486 C C . ALA A 1 200 ? 10.103 -3.229 4.327 1.00 88.88 200 ALA A C 1
ATOM 1488 O O . ALA A 1 200 ? 9.012 -3.792 4.235 1.00 88.88 200 ALA A O 1
ATOM 1489 N N . GLY A 1 201 ? 11.085 -3.431 3.448 1.00 93.56 201 GLY A N 1
ATOM 1490 C CA . GLY A 1 201 ? 10.898 -4.208 2.226 1.00 93.56 201 GLY A CA 1
ATOM 1491 C C . GLY A 1 201 ? 11.846 -3.815 1.098 1.00 93.56 201 GLY A C 1
ATOM 1492 O O . GLY A 1 201 ? 12.551 -2.805 1.204 1.00 93.56 201 GLY A O 1
ATOM 1493 N N . PRO A 1 202 ? 11.862 -4.578 -0.008 1.00 95.88 202 PRO A N 1
ATOM 1494 C CA . PRO A 1 202 ? 12.471 -4.131 -1.250 1.00 95.88 202 PRO A CA 1
ATOM 1495 C C . PRO A 1 202 ? 11.760 -2.869 -1.758 1.00 95.88 202 PRO A C 1
ATOM 1497 O O . PRO A 1 202 ? 10.528 -2.795 -1.798 1.00 95.88 202 PRO A O 1
ATOM 1500 N N . MET A 1 203 ? 12.558 -1.874 -2.134 1.00 96.06 203 MET A N 1
ATOM 1501 C CA . MET A 1 203 ? 12.087 -0.568 -2.574 1.00 96.06 203 MET A CA 1
ATOM 1502 C C . MET A 1 203 ? 12.741 -0.163 -3.895 1.00 96.06 203 MET A C 1
ATOM 1504 O O . MET A 1 203 ? 13.960 -0.197 -4.029 1.00 96.06 203 MET A O 1
ATOM 1508 N N . TRP A 1 204 ? 11.936 0.292 -4.845 1.00 97.69 204 TRP A N 1
ATOM 1509 C CA . TRP A 1 204 ? 12.371 0.861 -6.116 1.00 97.69 204 TRP A CA 1
ATOM 1510 C C . TRP A 1 204 ? 12.238 2.375 -6.068 1.00 97.69 204 TRP A C 1
ATOM 1512 O O . TRP A 1 204 ? 11.285 2.888 -5.482 1.00 97.69 204 TRP A O 1
ATOM 1522 N N . LYS A 1 205 ? 13.185 3.091 -6.681 1.00 97.38 205 LYS A N 1
ATOM 1523 C CA . LYS A 1 205 ? 13.185 4.556 -6.760 1.00 97.38 205 LYS A CA 1
ATOM 1524 C C . LYS A 1 205 ? 13.732 5.042 -8.097 1.00 97.38 205 LYS A C 1
ATOM 1526 O O . LYS A 1 205 ? 14.753 4.530 -8.551 1.00 97.38 205 LYS A O 1
ATOM 1531 N N . THR A 1 206 ? 13.122 6.074 -8.683 1.00 96.62 206 THR A N 1
ATOM 1532 C CA . THR A 1 206 ? 13.668 6.753 -9.882 1.00 96.62 206 THR A CA 1
ATOM 1533 C C . THR A 1 206 ? 14.700 7.841 -9.547 1.00 96.62 206 THR A C 1
ATOM 1535 O O . THR A 1 206 ? 15.429 8.299 -10.423 1.00 96.62 206 THR A O 1
ATOM 1538 N N . GLY A 1 207 ? 14.824 8.222 -8.271 1.00 92.81 207 GLY A N 1
ATOM 1539 C CA . GLY A 1 207 ? 15.806 9.180 -7.753 1.00 92.81 207 GLY A CA 1
ATOM 1540 C C . GLY A 1 207 ? 15.624 9.410 -6.249 1.00 92.81 207 GLY A C 1
ATOM 1541 O O . GLY A 1 207 ? 14.767 8.782 -5.631 1.00 92.81 207 GLY A O 1
ATOM 1542 N N . GLN A 1 208 ? 16.398 10.317 -5.636 1.00 87.75 208 GLN A N 1
ATOM 1543 C CA . GLN A 1 208 ? 16.249 10.605 -4.196 1.00 87.75 208 GLN A CA 1
ATOM 1544 C C . GLN A 1 208 ? 14.883 11.207 -3.836 1.00 87.75 208 GLN A C 1
ATOM 1546 O O . GLN A 1 208 ? 14.327 10.866 -2.796 1.00 87.75 208 GLN A O 1
ATOM 1551 N N . SER A 1 209 ? 14.344 12.055 -4.710 1.00 89.44 209 SER A N 1
ATOM 1552 C CA . SER A 1 209 ? 13.020 12.683 -4.578 1.00 89.44 209 SER A CA 1
ATOM 1553 C C . SER A 1 209 ? 12.076 12.263 -5.710 1.00 89.44 209 SER A C 1
ATOM 1555 O O . SER A 1 209 ? 11.169 13.005 -6.067 1.00 89.44 209 SER A O 1
ATOM 1557 N N . GLY A 1 210 ? 12.360 11.118 -6.337 1.00 95.06 210 GLY A N 1
ATOM 1558 C CA . GLY A 1 210 ? 11.573 10.579 -7.441 1.00 95.06 210 GLY A CA 1
ATOM 1559 C C . GLY A 1 210 ? 10.425 9.694 -6.968 1.00 95.06 210 GLY A C 1
ATOM 1560 O O . GLY A 1 210 ? 10.155 9.566 -5.773 1.00 95.06 210 GLY A O 1
ATOM 1561 N N . ASP A 1 211 ? 9.796 9.037 -7.935 1.00 97.88 211 ASP A N 1
ATOM 1562 C CA . ASP A 1 211 ? 8.801 8.004 -7.681 1.00 97.88 211 ASP A CA 1
ATOM 1563 C C . ASP A 1 211 ? 9.414 6.880 -6.859 1.00 97.88 211 ASP A C 1
ATOM 1565 O O . ASP A 1 211 ? 10.595 6.546 -7.011 1.00 97.88 211 ASP A O 1
ATOM 1569 N N . SER A 1 212 ? 8.592 6.279 -6.012 1.00 96.94 212 SER A N 1
ATOM 1570 C CA . SER A 1 212 ? 8.994 5.159 -5.183 1.00 96.94 212 SER A CA 1
ATOM 1571 C C . SER A 1 212 ? 7.941 4.067 -5.186 1.00 96.94 212 SER A C 1
ATOM 1573 O O . SER A 1 212 ? 6.747 4.340 -5.268 1.00 96.94 212 SER A O 1
ATOM 1575 N N . SER A 1 213 ? 8.400 2.824 -5.110 1.00 97.44 213 SER A N 1
ATOM 1576 C CA . SER A 1 213 ? 7.561 1.650 -4.910 1.00 97.44 213 SER A CA 1
ATOM 1577 C C . SER A 1 213 ? 8.149 0.829 -3.778 1.00 97.44 213 SER A C 1
ATOM 1579 O O . SER A 1 213 ? 9.341 0.533 -3.803 1.00 97.44 213 SER A O 1
ATOM 1581 N N . LEU A 1 214 ? 7.343 0.474 -2.787 1.00 95.88 214 LEU A N 1
ATOM 1582 C CA . LEU A 1 214 ? 7.723 -0.393 -1.681 1.00 95.88 214 LEU A CA 1
ATOM 1583 C C . LEU A 1 214 ? 6.846 -1.639 -1.699 1.00 95.88 214 LEU A C 1
ATOM 1585 O O . LEU A 1 214 ? 5.621 -1.548 -1.693 1.00 95.88 214 LEU A O 1
ATOM 1589 N N . VAL A 1 215 ? 7.464 -2.812 -1.617 1.00 95.44 215 VAL A N 1
ATOM 1590 C CA . VAL A 1 215 ? 6.738 -4.042 -1.290 1.00 95.44 215 VAL A CA 1
ATOM 1591 C C . VAL A 1 215 ? 7.045 -4.379 0.159 1.00 95.44 215 VAL A C 1
ATOM 1593 O O . VAL A 1 215 ? 8.144 -4.830 0.464 1.00 95.44 215 VAL A O 1
ATOM 1596 N N . ALA A 1 216 ? 6.091 -4.145 1.061 1.00 91.12 216 ALA A N 1
ATOM 1597 C CA . ALA A 1 216 ? 6.272 -4.447 2.479 1.00 91.12 216 ALA A CA 1
ATOM 1598 C C . ALA A 1 216 ? 6.638 -5.928 2.689 1.00 91.12 216 ALA A C 1
ATOM 1600 O O . ALA A 1 216 ? 6.165 -6.788 1.948 1.00 91.12 216 ALA A O 1
ATOM 1601 N N . TRP A 1 217 ? 7.422 -6.269 3.716 1.00 88.94 217 TRP A N 1
ATOM 1602 C CA . TRP A 1 217 ? 7.855 -7.661 3.938 1.00 88.94 217 TRP A CA 1
ATOM 1603 C C . TRP A 1 217 ? 6.712 -8.684 4.020 1.00 88.94 217 TRP A C 1
ATOM 1605 O O . TRP A 1 217 ? 6.887 -9.826 3.592 1.00 88.94 217 TRP A O 1
ATOM 1615 N N . ALA A 1 218 ? 5.550 -8.285 4.546 1.00 84.44 218 ALA A N 1
ATOM 1616 C CA . ALA A 1 218 ? 4.351 -9.122 4.577 1.00 84.44 218 ALA A CA 1
ATOM 1617 C C . ALA A 1 218 ? 3.818 -9.425 3.161 1.00 84.44 218 ALA A C 1
ATOM 1619 O O . ALA A 1 218 ? 3.477 -10.566 2.858 1.00 84.44 218 ALA A O 1
ATOM 1620 N N . GLU A 1 219 ? 3.827 -8.428 2.274 1.00 90.56 219 GLU A N 1
ATOM 1621 C CA . GLU A 1 219 ? 3.458 -8.566 0.860 1.00 90.56 219 GLU A CA 1
ATOM 1622 C C . GLU A 1 219 ? 4.526 -9.336 0.074 1.00 90.56 219 GLU A C 1
ATOM 1624 O O . GLU A 1 219 ? 4.210 -10.206 -0.730 1.00 90.56 219 GLU A O 1
ATOM 1629 N N . ALA A 1 220 ? 5.809 -9.086 0.345 1.00 90.19 220 ALA A N 1
ATOM 1630 C CA . ALA A 1 220 ? 6.927 -9.717 -0.355 1.00 90.19 220 ALA A CA 1
ATOM 1631 C C . ALA A 1 220 ? 6.943 -11.246 -0.194 1.00 90.19 220 ALA A C 1
ATOM 1633 O O . ALA A 1 220 ? 7.459 -11.956 -1.057 1.00 90.19 220 ALA A O 1
ATOM 1634 N N . LYS A 1 221 ? 6.386 -11.759 0.907 1.00 87.12 221 LYS A N 1
ATOM 1635 C CA . LYS A 1 221 ? 6.287 -13.195 1.205 1.00 87.12 221 LYS A CA 1
ATOM 1636 C C . LYS A 1 221 ? 4.941 -13.805 0.806 1.00 87.12 221 LYS A C 1
ATOM 1638 O O . LYS A 1 221 ? 4.787 -15.019 0.922 1.00 87.12 221 LYS A O 1
ATOM 1643 N N . SER A 1 222 ? 3.977 -12.998 0.366 1.00 89.56 222 SER A N 1
ATOM 1644 C CA . SER A 1 222 ? 2.642 -13.471 0.006 1.00 89.56 222 SER A CA 1
ATOM 1645 C C . SER A 1 222 ? 2.645 -14.199 -1.347 1.00 89.56 222 SER A C 1
ATOM 1647 O O . SER A 1 222 ? 3.602 -14.128 -2.125 1.00 89.56 222 SER A O 1
ATOM 1649 N N . ASP A 1 223 ? 1.544 -14.885 -1.661 1.00 92.56 223 ASP A N 1
ATOM 1650 C CA . ASP A 1 223 ? 1.337 -15.531 -2.967 1.00 92.56 223 ASP A CA 1
ATOM 1651 C C . ASP A 1 223 ? 1.031 -14.542 -4.106 1.00 92.56 223 ASP A C 1
ATOM 1653 O O . ASP A 1 223 ? 1.081 -14.927 -5.286 1.00 92.56 223 ASP A O 1
ATOM 1657 N N . TYR A 1 224 ? 0.690 -13.298 -3.748 1.00 95.69 224 TYR A N 1
ATOM 1658 C CA . TYR A 1 224 ? 0.452 -12.191 -4.667 1.00 95.69 224 TYR A CA 1
ATOM 1659 C C . TYR A 1 224 ? 0.784 -10.841 -4.008 1.00 95.69 224 TYR A C 1
ATOM 1661 O O . TYR A 1 224 ? 0.038 -10.366 -3.152 1.00 95.69 224 TYR A O 1
ATOM 1669 N N . ALA A 1 225 ? 1.901 -10.235 -4.403 1.00 95.56 225 ALA A N 1
ATOM 1670 C CA . ALA A 1 225 ? 2.429 -9.016 -3.809 1.00 95.56 225 ALA A CA 1
ATOM 1671 C C . ALA A 1 225 ? 1.780 -7.776 -4.431 1.00 95.56 225 ALA A C 1
ATOM 1673 O O . ALA A 1 225 ? 1.703 -7.665 -5.655 1.00 95.56 225 ALA A O 1
ATOM 1674 N N . CYS A 1 226 ? 1.379 -6.822 -3.590 1.00 96.56 226 CYS A N 1
ATOM 1675 C CA . CYS A 1 226 ? 0.789 -5.553 -4.022 1.00 96.56 226 CYS A CA 1
ATOM 1676 C C . CYS A 1 226 ? 1.670 -4.363 -3.607 1.00 96.56 226 CYS A C 1
ATOM 1678 O O . CYS A 1 226 ? 1.611 -3.930 -2.451 1.00 96.56 226 CYS A O 1
ATOM 1680 N N . PRO A 1 227 ? 2.510 -3.835 -4.520 1.00 96.81 227 PRO A N 1
ATOM 1681 C CA . PRO A 1 227 ? 3.434 -2.746 -4.211 1.00 96.81 227 PRO A CA 1
ATOM 1682 C C . PRO A 1 227 ? 2.720 -1.442 -3.861 1.00 96.81 227 PRO A C 1
ATOM 1684 O O . PRO A 1 227 ? 1.819 -1.011 -4.582 1.00 96.81 227 PRO A O 1
ATOM 1687 N N . GLU A 1 228 ? 3.169 -0.763 -2.811 1.00 96.31 228 GLU A N 1
ATOM 1688 C CA . GLU A 1 228 ? 2.791 0.625 -2.567 1.00 96.31 228 GLU A CA 1
ATOM 1689 C C . GLU A 1 228 ? 3.665 1.552 -3.414 1.00 96.31 228 GLU A C 1
ATOM 1691 O O . GLU A 1 228 ? 4.840 1.750 -3.129 1.00 96.31 228 GLU A O 1
ATOM 1696 N N . ILE A 1 229 ? 3.077 2.138 -4.446 1.00 97.12 229 ILE A N 1
ATOM 1697 C CA . ILE A 1 229 ? 3.631 3.215 -5.259 1.00 97.12 229 ILE A CA 1
ATOM 1698 C C . ILE A 1 229 ? 3.225 4.582 -4.694 1.00 97.12 229 ILE A C 1
ATOM 1700 O O . ILE A 1 229 ? 2.036 4.860 -4.497 1.00 97.12 229 ILE A O 1
ATOM 1704 N N . VAL A 1 230 ? 4.224 5.442 -4.509 1.00 95.38 230 VAL A N 1
ATOM 1705 C CA . VAL A 1 230 ? 4.099 6.873 -4.214 1.00 95.38 230 VAL A CA 1
ATOM 1706 C C . VAL A 1 230 ? 4.831 7.637 -5.309 1.00 95.38 230 VAL A C 1
ATOM 1708 O O . VAL A 1 230 ? 6.036 7.453 -5.503 1.00 95.38 230 VAL A O 1
ATOM 1711 N N . PHE A 1 231 ? 4.104 8.488 -6.028 1.00 96.06 231 PHE A N 1
ATOM 1712 C CA . PHE A 1 231 ? 4.684 9.326 -7.069 1.00 96.06 231 PHE A CA 1
ATOM 1713 C C . PHE A 1 231 ? 5.309 10.592 -6.480 1.00 96.06 231 PHE A C 1
ATOM 1715 O O . PHE A 1 231 ? 4.895 11.078 -5.424 1.00 96.06 231 PHE A O 1
ATOM 1722 N N . ALA A 1 232 ? 6.326 11.117 -7.163 1.00 94.38 232 ALA A N 1
ATOM 1723 C CA . ALA A 1 232 ? 7.111 12.261 -6.709 1.00 94.38 232 ALA A CA 1
ATOM 1724 C C . ALA A 1 232 ? 6.243 13.494 -6.399 1.00 94.38 232 ALA A C 1
ATOM 1726 O O . ALA A 1 232 ? 6.496 14.194 -5.421 1.00 94.38 232 ALA A O 1
ATOM 1727 N N . GLU A 1 233 ? 5.202 13.739 -7.201 1.00 92.94 233 GLU A N 1
ATOM 1728 C CA . GLU A 1 233 ? 4.257 14.843 -7.013 1.00 92.94 233 GLU A CA 1
ATOM 1729 C C . GLU A 1 233 ? 3.373 14.694 -5.771 1.00 92.94 233 GLU A C 1
ATOM 1731 O O . GLU A 1 233 ? 2.963 15.705 -5.202 1.00 92.94 233 GLU A O 1
ATOM 1736 N N . ASP A 1 234 ? 3.099 13.462 -5.331 1.00 90.50 234 ASP A N 1
ATOM 1737 C CA . ASP A 1 234 ? 2.355 13.239 -4.093 1.00 90.50 234 ASP A CA 1
ATOM 1738 C C . ASP A 1 234 ? 3.265 13.476 -2.884 1.00 90.50 234 ASP A C 1
ATOM 1740 O O . ASP A 1 234 ? 2.840 14.029 -1.870 1.00 90.50 234 ASP A O 1
ATOM 1744 N N . GLY A 1 235 ? 4.511 12.991 -2.964 1.00 86.88 235 GLY A N 1
ATOM 1745 C CA . GLY A 1 235 ? 5.505 13.040 -1.887 1.00 86.88 235 GLY A CA 1
ATOM 1746 C C . GLY A 1 235 ? 5.145 12.233 -0.629 1.00 86.88 235 GLY A C 1
ATOM 1747 O O . GLY A 1 235 ? 5.932 12.200 0.316 1.00 86.88 235 GLY A O 1
ATOM 1748 N N . ARG A 1 236 ? 3.969 11.594 -0.591 1.00 88.19 236 ARG A N 1
ATOM 1749 C CA . ARG A 1 236 ? 3.439 10.806 0.532 1.00 88.19 236 ARG A CA 1
ATOM 1750 C C . ARG A 1 236 ? 2.349 9.836 0.070 1.00 88.19 236 ARG A C 1
ATOM 1752 O O . ARG A 1 236 ? 1.853 9.923 -1.051 1.00 88.19 236 ARG A O 1
ATOM 1759 N N . VAL A 1 237 ? 1.924 8.954 0.972 1.00 90.31 237 VAL A N 1
ATOM 1760 C CA . VAL A 1 237 ? 0.756 8.086 0.765 1.00 90.31 237 VAL A CA 1
ATOM 1761 C C . VAL A 1 237 ? -0.507 8.931 0.552 1.00 90.31 237 VAL A C 1
ATOM 1763 O O . VAL A 1 237 ? -0.723 9.934 1.241 1.00 90.31 237 VAL A O 1
ATOM 1766 N N . ARG A 1 238 ? -1.341 8.518 -0.409 1.00 91.62 238 ARG A N 1
ATOM 1767 C CA . ARG A 1 238 ? -2.595 9.193 -0.769 1.00 91.62 238 ARG A CA 1
ATOM 1768 C C . ARG A 1 238 ? -3.665 9.059 0.309 1.00 91.62 238 ARG A C 1
ATOM 1770 O O . ARG A 1 238 ? -3.798 8.020 0.951 1.00 91.62 238 ARG A O 1
ATOM 1777 N N . ASP A 1 239 ? -4.508 10.079 0.408 1.00 93.12 239 ASP A N 1
ATOM 1778 C CA . ASP A 1 239 ? -5.562 10.162 1.421 1.00 93.12 239 ASP A CA 1
ATOM 1779 C C . ASP A 1 239 ? -6.643 9.077 1.279 1.00 93.12 239 ASP A C 1
ATOM 1781 O O . ASP A 1 239 ? -7.161 8.593 2.285 1.00 93.12 239 ASP A O 1
ATOM 1785 N N . ASP A 1 240 ? -6.948 8.630 0.057 1.00 94.88 240 ASP A N 1
ATOM 1786 C CA . ASP A 1 240 ? -7.895 7.532 -0.182 1.00 94.88 240 ASP A CA 1
ATOM 1787 C C . ASP A 1 240 ? -7.373 6.185 0.340 1.00 94.88 240 ASP A C 1
ATOM 1789 O O . ASP A 1 240 ? -8.141 5.394 0.889 1.00 94.88 240 ASP A O 1
ATOM 1793 N N . VAL A 1 241 ? -6.063 5.944 0.251 1.00 95.62 241 VAL A N 1
ATOM 1794 C CA . VAL A 1 241 ? -5.415 4.766 0.844 1.00 95.62 241 VAL A CA 1
ATOM 1795 C C . VAL A 1 241 ? -5.474 4.824 2.371 1.00 95.62 241 VAL A C 1
ATOM 1797 O O . VAL A 1 241 ? -5.773 3.810 3.004 1.00 95.62 241 VAL A O 1
ATOM 1800 N N . ILE A 1 242 ? -5.252 5.999 2.971 1.00 96.81 242 ILE A N 1
ATOM 1801 C CA . ILE A 1 242 ? -5.372 6.199 4.425 1.00 96.81 242 ILE A CA 1
ATOM 1802 C C . ILE A 1 242 ? -6.798 5.895 4.897 1.00 96.81 242 ILE A C 1
ATOM 1804 O O . ILE A 1 242 ? -6.992 5.084 5.806 1.00 96.81 242 ILE A O 1
ATOM 1808 N N . LEU A 1 243 ? -7.802 6.483 4.238 1.00 97.31 243 LEU A N 1
ATOM 1809 C CA . LEU A 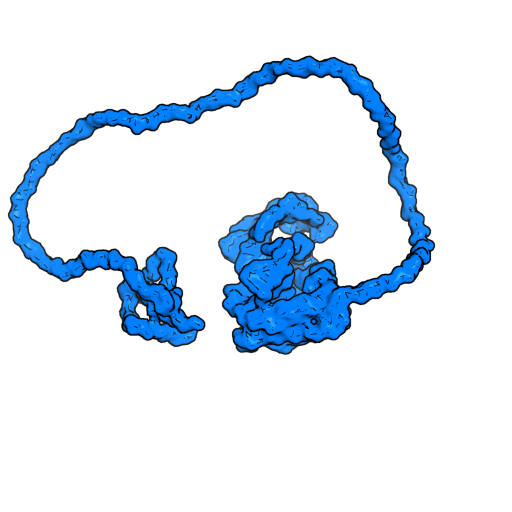1 243 ? -9.214 6.235 4.539 1.00 97.31 243 LEU A CA 1
ATOM 1810 C C . LEU A 1 243 ? -9.567 4.753 4.389 1.00 97.31 243 LEU A C 1
ATOM 1812 O O . LEU A 1 243 ? -10.213 4.179 5.265 1.00 97.31 243 LEU A O 1
ATOM 1816 N N . TYR A 1 244 ? -9.103 4.107 3.319 1.00 97.75 244 TYR A N 1
ATOM 1817 C CA . TYR A 1 244 ? -9.358 2.690 3.085 1.00 97.75 244 TYR A CA 1
ATOM 1818 C C . TYR A 1 244 ? -8.702 1.788 4.142 1.00 97.75 244 TYR A C 1
ATOM 1820 O O . TYR A 1 244 ? -9.315 0.819 4.593 1.00 97.75 244 TYR A O 1
ATOM 1828 N N . ARG A 1 245 ? -7.489 2.115 4.605 1.00 97.25 245 ARG A N 1
ATOM 1829 C CA . ARG A 1 245 ? -6.822 1.394 5.702 1.00 97.25 245 ARG A CA 1
ATOM 1830 C C . ARG A 1 245 ? -7.576 1.523 7.021 1.00 97.25 245 ARG A C 1
ATOM 1832 O O . ARG A 1 245 ? -7.792 0.509 7.686 1.00 97.25 245 ARG A O 1
ATOM 1839 N N . ALA A 1 246 ? -8.037 2.724 7.369 1.00 98.12 246 ALA A N 1
ATOM 1840 C CA . ALA A 1 246 ? -8.906 2.918 8.528 1.00 98.12 246 ALA A CA 1
ATOM 1841 C C . ALA A 1 246 ? -10.218 2.127 8.385 1.00 98.12 246 ALA A C 1
ATOM 1843 O O . ALA A 1 246 ? -10.636 1.455 9.327 1.00 98.12 246 ALA A O 1
ATOM 1844 N N . ARG A 1 247 ? -10.823 2.113 7.188 1.00 98.31 247 ARG A N 1
ATOM 1845 C CA . ARG A 1 247 ? -12.042 1.342 6.906 1.00 98.31 247 ARG A CA 1
ATOM 1846 C C . ARG A 1 247 ? -11.831 -0.150 7.131 1.00 98.31 247 ARG A C 1
ATOM 1848 O O . ARG A 1 247 ? -12.645 -0.795 7.787 1.00 98.31 247 ARG A O 1
ATOM 1855 N N . ARG A 1 248 ? -10.728 -0.697 6.612 1.00 97.69 248 ARG A N 1
ATOM 1856 C CA . ARG A 1 248 ? -10.337 -2.098 6.821 1.00 97.69 248 ARG A CA 1
ATOM 1857 C C . ARG A 1 248 ? -10.187 -2.430 8.297 1.00 97.69 248 ARG A C 1
ATOM 1859 O O . ARG A 1 248 ? -10.706 -3.450 8.739 1.00 97.69 248 ARG A O 1
ATOM 1866 N N . TYR A 1 249 ? -9.524 -1.555 9.049 1.00 97.88 249 TYR A N 1
ATOM 1867 C CA . TYR A 1 249 ? -9.365 -1.725 10.486 1.00 97.88 249 TYR A CA 1
ATOM 1868 C C . TYR A 1 249 ? -10.721 -1.785 11.202 1.00 97.88 249 TYR A C 1
ATOM 1870 O O . TYR A 1 249 ? -10.992 -2.762 11.893 1.00 97.88 249 TYR A O 1
ATOM 1878 N N . ILE A 1 250 ? -11.608 -0.810 10.965 1.00 98.19 250 ILE A N 1
ATOM 1879 C CA . ILE A 1 250 ? -12.962 -0.777 11.549 1.00 98.19 250 ILE A CA 1
ATOM 1880 C C . ILE A 1 250 ? -13.721 -2.072 11.239 1.00 98.19 250 ILE A C 1
ATOM 1882 O O . ILE A 1 250 ? -14.233 -2.730 12.142 1.00 98.19 250 ILE A O 1
ATOM 1886 N N . LEU A 1 251 ? -13.757 -2.461 9.964 1.00 98.12 251 LEU A N 1
ATOM 1887 C CA . LEU A 1 251 ? -14.453 -3.659 9.503 1.00 98.12 251 LEU A CA 1
ATOM 1888 C C . LEU A 1 251 ? -13.919 -4.937 10.155 1.00 98.12 251 LEU A C 1
ATOM 1890 O O . LEU A 1 251 ? -14.700 -5.809 10.539 1.00 98.12 251 LEU A O 1
ATOM 1894 N N . ARG A 1 252 ? -12.598 -5.044 10.324 1.00 97.31 252 ARG A N 1
ATOM 1895 C CA . ARG A 1 252 ? -11.964 -6.173 11.009 1.00 97.31 252 ARG A CA 1
ATOM 1896 C C . ARG A 1 252 ? -12.366 -6.243 12.482 1.00 97.31 252 ARG A C 1
ATOM 1898 O O . ARG A 1 252 ? -12.757 -7.315 12.940 1.00 97.31 252 ARG A O 1
ATOM 1905 N N . GLU A 1 253 ? -12.321 -5.121 13.198 1.00 96.50 253 GLU A N 1
ATOM 1906 C CA . GLU A 1 253 ? -12.714 -5.054 14.615 1.00 96.50 253 GLU A CA 1
ATOM 1907 C C . GLU A 1 253 ? -14.220 -5.303 14.820 1.00 96.50 253 GLU A C 1
ATOM 1909 O O . GLU A 1 253 ? -14.642 -5.770 15.874 1.00 96.50 253 GLU A O 1
ATOM 1914 N N . GLN A 1 254 ? -15.039 -5.055 13.795 1.00 96.12 254 GLN A N 1
ATOM 1915 C CA . GLN A 1 254 ? -16.476 -5.354 13.77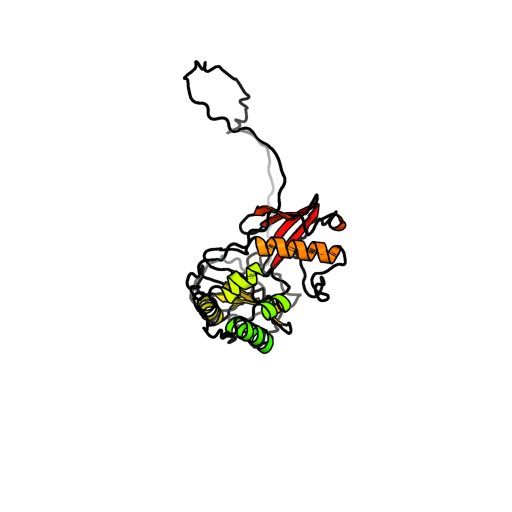2 1.00 96.12 254 GLN A CA 1
ATOM 1916 C C . GLN A 1 254 ? -16.803 -6.768 13.258 1.00 96.12 254 GLN A C 1
ATOM 1918 O O . GLN A 1 254 ? -17.964 -7.073 12.985 1.00 96.12 254 GLN A O 1
ATOM 1923 N N . HIS A 1 255 ? -15.799 -7.642 13.124 1.00 96.50 255 HIS A N 1
ATOM 1924 C CA . HIS A 1 255 ? -15.943 -9.020 12.638 1.00 96.50 255 HIS A CA 1
ATOM 1925 C C . HIS A 1 255 ? -16.515 -9.151 11.214 1.00 96.50 255 HIS A C 1
ATOM 1927 O O . HIS A 1 255 ? -17.059 -10.195 10.855 1.00 96.50 255 HIS A O 1
ATOM 1933 N N . ASN A 1 256 ? -16.353 -8.122 10.382 1.00 96.62 256 ASN A N 1
ATOM 1934 C CA . ASN A 1 256 ? -16.763 -8.117 8.980 1.00 96.62 256 ASN A CA 1
ATOM 1935 C C . ASN A 1 256 ? -15.603 -7.690 8.058 1.00 96.62 256 ASN A C 1
ATOM 1937 O O . ASN A 1 256 ? -15.720 -6.691 7.347 1.00 96.62 256 ASN A O 1
ATOM 1941 N N . PRO A 1 257 ? -14.450 -8.385 8.089 1.00 97.00 257 PRO A N 1
ATOM 1942 C CA . PRO A 1 257 ? -13.269 -7.960 7.349 1.00 97.00 257 PRO A CA 1
ATOM 1943 C C . PRO A 1 257 ? -13.510 -7.969 5.833 1.00 97.00 257 PRO A C 1
ATOM 1945 O O . PRO A 1 257 ? -14.197 -8.844 5.306 1.00 97.00 257 PRO A O 1
ATOM 1948 N N . VAL A 1 258 ? -12.860 -7.047 5.113 1.00 94.81 258 VAL A N 1
ATOM 1949 C CA . VAL A 1 258 ? -12.952 -6.953 3.638 1.00 94.81 258 VAL A CA 1
ATOM 1950 C C . VAL A 1 258 ? -12.509 -8.238 2.931 1.00 94.81 258 VAL A C 1
ATOM 1952 O O . VAL A 1 258 ? -12.943 -8.537 1.822 1.00 94.81 258 VAL A O 1
ATOM 1955 N N . ASN A 1 259 ? -11.633 -9.003 3.578 1.00 94.00 259 ASN A N 1
ATOM 1956 C CA . ASN A 1 259 ? -11.140 -10.286 3.119 1.00 94.00 259 ASN A CA 1
ATOM 1957 C C . ASN A 1 259 ? -10.931 -11.189 4.336 1.00 94.00 259 ASN A C 1
ATOM 1959 O O . ASN A 1 259 ? -10.438 -10.738 5.365 1.00 94.00 259 ASN A O 1
ATOM 1963 N N . ARG A 1 260 ? -11.227 -12.486 4.216 1.00 93.31 260 ARG A N 1
ATOM 1964 C CA . ARG A 1 260 ? -11.000 -13.464 5.296 1.00 93.31 260 ARG A CA 1
ATOM 1965 C C . ARG A 1 260 ? -9.550 -13.509 5.805 1.00 93.31 260 ARG A C 1
ATOM 1967 O O . ARG A 1 260 ? -9.320 -13.918 6.935 1.00 93.31 260 ARG A O 1
ATOM 1974 N N . ASN A 1 261 ? -8.583 -13.124 4.969 1.00 90.12 261 ASN A N 1
ATOM 1975 C CA . ASN A 1 261 ? -7.164 -13.098 5.317 1.00 90.12 261 ASN A CA 1
ATOM 1976 C C . ASN A 1 261 ? -6.748 -11.809 6.043 1.00 90.12 261 ASN A C 1
ATOM 1978 O O . ASN A 1 261 ? -5.606 -11.735 6.500 1.00 90.12 261 ASN A O 1
ATOM 1982 N N . ASP A 1 262 ? -7.642 -10.819 6.153 1.00 92.44 262 ASP A N 1
ATOM 1983 C CA . ASP A 1 262 ? -7.411 -9.557 6.854 1.00 92.44 262 ASP A CA 1
ATOM 1984 C C . ASP A 1 262 ? -7.422 -9.764 8.371 1.00 92.44 262 ASP A C 1
ATOM 1986 O O . ASP A 1 262 ? -8.406 -9.529 9.072 1.00 92.44 262 ASP A O 1
ATOM 1990 N N . THR A 1 263 ? -6.305 -10.269 8.878 1.00 92.44 263 THR A N 1
ATOM 1991 C CA . THR A 1 263 ? -6.084 -10.543 10.295 1.00 92.44 263 THR A CA 1
ATOM 1992 C C . THR A 1 263 ? -4.939 -9.682 10.808 1.00 92.44 263 THR A C 1
ATOM 1994 O O . THR A 1 263 ? -4.059 -9.298 10.040 1.00 92.44 263 THR A O 1
ATOM 1997 N N . ALA A 1 264 ? -4.905 -9.409 12.114 1.00 90.81 264 ALA A N 1
ATOM 1998 C CA . ALA A 1 264 ? -3.809 -8.650 12.719 1.00 90.81 264 ALA A CA 1
ATOM 1999 C C . ALA A 1 264 ? -2.434 -9.319 12.527 1.00 90.81 264 ALA A C 1
ATOM 2001 O O . ALA A 1 264 ? -1.432 -8.621 12.438 1.00 90.81 264 ALA A O 1
ATOM 2002 N N . GLY A 1 265 ? -2.388 -10.654 12.431 1.00 88.19 265 GLY A N 1
ATOM 2003 C CA . GLY A 1 265 ? -1.144 -11.394 12.206 1.00 88.19 265 GLY A CA 1
ATOM 2004 C C . GLY A 1 265 ? -0.628 -11.310 10.767 1.00 88.19 265 GLY A C 1
ATOM 2005 O O . GLY A 1 265 ? 0.577 -11.228 10.560 1.00 88.19 265 GLY A O 1
ATOM 2006 N N . ASN A 1 266 ? -1.523 -11.308 9.776 1.00 86.50 266 ASN A N 1
ATOM 2007 C CA . ASN A 1 266 ? -1.128 -11.222 8.365 1.00 86.50 266 ASN A CA 1
ATOM 2008 C C . ASN A 1 266 ? -0.925 -9.769 7.912 1.00 86.50 266 ASN A C 1
ATOM 2010 O O . ASN A 1 266 ? -0.025 -9.479 7.131 1.00 86.50 266 ASN A O 1
ATOM 2014 N N . TYR A 1 267 ? -1.783 -8.870 8.401 1.00 88.56 267 TYR A N 1
ATOM 2015 C CA . TYR A 1 267 ? -1.842 -7.457 8.039 1.00 88.56 267 TYR A CA 1
ATOM 2016 C C . TYR A 1 267 ? -1.984 -6.616 9.315 1.00 88.56 267 TYR A C 1
ATOM 2018 O O . TYR A 1 267 ? -3.091 -6.176 9.663 1.00 88.56 267 TYR A O 1
ATOM 2026 N N . PRO A 1 268 ? -0.885 -6.412 10.062 1.00 91.00 268 PRO A N 1
ATOM 2027 C CA . PRO A 1 268 ? -0.902 -5.516 11.205 1.00 91.00 268 PRO A CA 1
ATOM 2028 C C . PRO A 1 268 ? -1.266 -4.113 10.718 1.00 91.00 268 PRO A C 1
ATOM 2030 O O . PRO A 1 268 ? -0.730 -3.624 9.730 1.00 91.00 268 PRO A O 1
ATOM 2033 N N . LEU A 1 269 ? -2.235 -3.492 11.384 1.00 94.31 269 LEU A N 1
ATOM 2034 C CA . LEU A 1 269 ? -2.687 -2.132 11.073 1.00 94.31 269 LEU A CA 1
ATOM 2035 C C . LEU A 1 269 ? -2.526 -1.198 12.271 1.00 94.31 269 LEU A C 1
ATOM 2037 O O . LEU A 1 269 ? -2.828 -0.027 12.137 1.00 94.31 269 LEU A O 1
ATOM 2041 N N . ILE A 1 270 ? -2.076 -1.693 13.423 1.00 95.69 270 ILE A N 1
ATOM 2042 C CA . ILE A 1 270 ? -1.811 -0.882 14.616 1.00 95.69 270 ILE A CA 1
ATOM 2043 C C . ILE A 1 270 ? -0.331 -0.506 14.607 1.00 95.69 270 ILE A C 1
ATOM 2045 O O . ILE A 1 270 ? 0.495 -1.325 14.205 1.00 95.69 270 ILE A O 1
ATOM 2049 N N . CYS A 1 271 ? -0.022 0.719 15.020 1.00 95.75 271 CYS A N 1
ATOM 2050 C CA . CYS A 1 271 ? 1.347 1.208 15.120 1.00 95.75 271 CYS A CA 1
ATOM 2051 C C . CYS A 1 271 ? 2.151 0.409 16.152 1.00 95.75 271 CYS A C 1
ATOM 2053 O O . CYS A 1 271 ? 1.676 0.171 17.264 1.00 95.75 271 CYS A O 1
ATOM 2055 N N . GLU A 1 272 ? 3.359 -0.014 15.781 1.00 92.44 272 GLU A N 1
ATOM 2056 C CA . GLU A 1 272 ? 4.249 -0.790 16.651 1.00 92.44 272 GLU A CA 1
ATOM 2057 C C . GLU A 1 272 ? 5.171 0.121 17.471 1.00 92.44 272 GLU A C 1
ATOM 2059 O O . GLU A 1 272 ? 5.428 -0.139 18.647 1.00 92.44 272 GLU A O 1
ATOM 2064 N N . LEU A 1 273 ? 5.653 1.205 16.864 1.00 91.44 273 LEU A N 1
ATOM 2065 C CA . LEU A 1 273 ? 6.604 2.146 17.455 1.00 91.44 273 LEU A CA 1
ATOM 2066 C C . LEU A 1 273 ? 5.902 3.225 18.279 1.00 91.44 273 LEU A C 1
ATOM 2068 O O . LEU A 1 273 ? 6.438 3.669 19.295 1.00 91.44 273 LEU A O 1
ATOM 2072 N N . VAL A 1 274 ? 4.711 3.645 17.848 1.00 92.19 274 VAL A N 1
ATOM 2073 C CA . VAL A 1 274 ? 3.900 4.666 18.530 1.00 92.19 274 VAL A CA 1
ATOM 2074 C C . VAL A 1 274 ? 2.476 4.172 18.819 1.00 92.19 274 VAL A C 1
ATOM 2076 O O . VAL A 1 274 ? 1.508 4.729 18.307 1.00 92.19 274 VAL A O 1
ATOM 2079 N N . PRO A 1 275 ? 2.295 3.116 19.632 1.00 93.19 275 PRO A N 1
ATOM 2080 C CA . PRO A 1 275 ? 0.962 2.649 19.984 1.00 93.19 275 PRO A CA 1
ATOM 2081 C C . PRO A 1 275 ? 0.270 3.630 20.939 1.00 93.19 275 PRO A C 1
ATOM 2083 O O . PRO A 1 275 ? 0.828 4.049 21.956 1.00 93.19 275 PRO A O 1
ATOM 2086 N N . GLY A 1 276 ? -0.984 3.950 20.642 1.00 95.50 276 GLY A N 1
ATOM 2087 C CA . GLY A 1 276 ? -1.884 4.720 21.491 1.00 95.50 276 GLY A CA 1
ATOM 2088 C C . GLY A 1 276 ? -3.104 3.907 21.931 1.00 95.50 276 GLY A C 1
ATOM 2089 O O . GLY A 1 276 ? -3.269 2.730 21.611 1.00 95.50 276 GLY A O 1
ATOM 2090 N N . ASN A 1 277 ? -3.984 4.539 22.712 1.00 97.06 277 ASN A N 1
ATOM 2091 C CA . ASN A 1 277 ? -5.198 3.881 23.186 1.00 97.06 277 ASN A CA 1
ATOM 2092 C C . ASN A 1 277 ? -6.244 3.782 22.066 1.00 97.06 277 ASN A C 1
ATOM 2094 O O . ASN A 1 277 ? -6.590 4.785 21.439 1.00 97.06 277 ASN A O 1
ATOM 2098 N N . ILE A 1 278 ? -6.797 2.587 21.868 1.00 96.62 278 ILE A N 1
ATOM 2099 C CA . ILE A 1 278 ? -7.881 2.334 20.918 1.00 96.62 278 ILE A CA 1
ATOM 2100 C C . ILE A 1 278 ? -9.146 2.037 21.715 1.00 96.62 278 ILE A C 1
ATOM 2102 O O . ILE A 1 278 ? -9.245 1.046 22.434 1.00 96.62 278 ILE A O 1
ATOM 2106 N N . SER A 1 279 ? -10.131 2.912 21.576 1.00 95.69 279 SER A N 1
ATOM 2107 C CA . SER A 1 279 ? -11.423 2.830 22.245 1.00 95.69 279 SER A CA 1
ATOM 2108 C C . SER A 1 279 ? -12.550 3.122 21.260 1.00 95.69 279 SER A C 1
ATOM 2110 O O . SER A 1 279 ? -12.321 3.670 20.187 1.00 95.69 279 SER A O 1
ATOM 2112 N N . ASN A 1 280 ? -13.770 2.697 21.597 1.00 95.12 280 ASN A N 1
ATOM 2113 C CA . ASN A 1 280 ? -14.990 2.956 20.820 1.00 95.12 280 ASN A CA 1
ATOM 2114 C C . ASN A 1 280 ? -14.997 2.468 19.359 1.00 95.12 280 ASN A C 1
ATOM 2116 O O . ASN A 1 280 ? -15.964 2.737 18.657 1.00 95.12 280 ASN A O 1
ATOM 2120 N N . ILE A 1 281 ? -14.008 1.690 18.903 1.00 96.06 281 ILE A N 1
ATOM 2121 C CA . ILE A 1 281 ? -13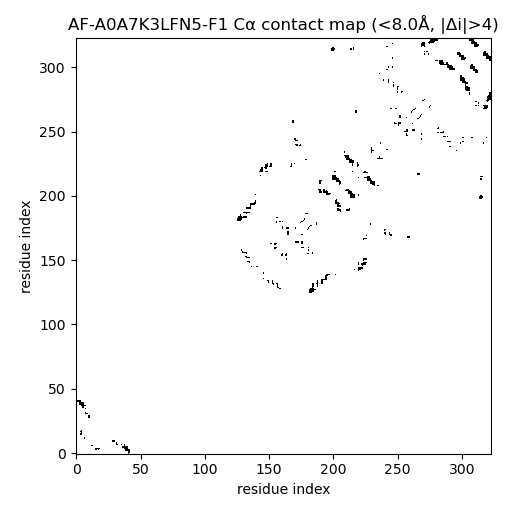.910 1.276 17.492 1.00 96.06 281 ILE A CA 1
ATOM 2122 C C . ILE A 1 281 ? -15.138 0.493 16.994 1.00 96.06 281 ILE A C 1
ATOM 2124 O O . ILE A 1 281 ? -15.558 0.642 15.851 1.00 96.06 281 ILE A O 1
ATOM 2128 N N . HIS A 1 282 ? -15.799 -0.259 17.878 1.00 94.56 282 HIS A N 1
ATOM 2129 C CA . HIS A 1 282 ? -17.057 -0.954 17.586 1.00 94.56 282 HIS A CA 1
ATOM 2130 C C . HIS A 1 282 ? -18.220 -0.008 17.219 1.00 94.56 282 HIS A C 1
ATOM 2132 O O . HIS A 1 282 ? -19.208 -0.464 16.654 1.00 94.56 282 HIS A O 1
ATOM 2138 N N . ARG A 1 283 ? -18.117 1.293 17.530 1.00 95.69 283 ARG A N 1
ATOM 2139 C CA . ARG A 1 283 ? -19.092 2.342 17.181 1.00 95.69 283 ARG A CA 1
ATOM 2140 C C . ARG A 1 283 ? -18.732 3.116 15.912 1.00 95.69 283 ARG A C 1
ATOM 2142 O O . ARG A 1 283 ? -19.546 3.919 15.465 1.00 95.69 283 ARG A O 1
ATOM 2149 N N . ALA A 1 284 ? -17.529 2.933 15.370 1.00 97.88 284 ALA A N 1
ATOM 2150 C CA . ALA A 1 284 ? -17.099 3.639 14.171 1.00 97.88 284 ALA A CA 1
ATOM 2151 C C . ALA A 1 284 ? -17.964 3.233 12.969 1.00 97.88 284 ALA A C 1
ATOM 2153 O O . ALA A 1 284 ? -18.337 2.067 12.833 1.00 97.88 284 ALA A O 1
ATOM 2154 N N . ASN A 1 285 ? -18.271 4.180 12.084 1.00 97.94 285 ASN A N 1
ATOM 2155 C CA . ASN A 1 285 ? -19.029 3.895 10.867 1.00 97.94 285 ASN A CA 1
ATOM 2156 C C . ASN A 1 285 ? -18.079 3.791 9.655 1.00 97.94 285 ASN A C 1
ATOM 2158 O O . ASN A 1 285 ? -17.550 4.820 9.234 1.00 97.94 285 ASN A O 1
ATOM 2162 N N . PRO A 1 286 ? -17.860 2.593 9.075 1.00 96.94 286 PRO A N 1
ATOM 2163 C CA . PRO A 1 286 ? -16.961 2.409 7.931 1.00 96.94 286 PRO A CA 1
ATOM 2164 C C . PRO A 1 286 ? -17.502 2.982 6.609 1.00 96.94 286 PRO A C 1
ATOM 2166 O O . PRO A 1 286 ? -16.767 3.010 5.620 1.00 96.94 286 PRO A O 1
ATOM 2169 N N . ASP A 1 287 ? -18.766 3.415 6.576 1.00 96.31 287 ASP A N 1
ATOM 2170 C CA . ASP A 1 287 ? -19.419 3.986 5.393 1.00 96.31 287 ASP A CA 1
ATOM 2171 C C . ASP A 1 287 ? -19.700 5.502 5.536 1.00 96.31 287 ASP A C 1
ATOM 2173 O O . ASP A 1 287 ? -20.070 6.151 4.561 1.00 96.31 287 ASP A O 1
ATOM 2177 N N . ASP A 1 288 ? -19.463 6.093 6.718 1.00 97.56 288 ASP A N 1
ATOM 2178 C CA . ASP A 1 288 ? -19.388 7.551 6.940 1.00 97.56 288 ASP A CA 1
ATOM 2179 C C . ASP A 1 288 ? -17.997 7.908 7.463 1.00 97.56 288 ASP A C 1
ATOM 2181 O O . ASP A 1 288 ? -17.771 8.008 8.672 1.00 97.56 288 ASP A O 1
ATOM 2185 N N . MET A 1 289 ? -17.055 8.074 6.534 1.00 98.06 289 MET A N 1
ATOM 2186 C CA . MET A 1 289 ? -15.668 8.395 6.846 1.00 98.06 289 MET A CA 1
ATOM 2187 C C . MET A 1 289 ? -15.214 9.669 6.141 1.00 98.06 289 MET A C 1
ATOM 2189 O O . MET A 1 289 ? -15.514 9.886 4.968 1.00 98.06 289 MET A O 1
ATOM 2193 N N . ALA A 1 290 ? -14.444 10.497 6.842 1.00 97.56 290 ALA A N 1
ATOM 2194 C CA . ALA A 1 290 ? -13.857 11.707 6.284 1.00 97.56 290 ALA A CA 1
ATOM 2195 C C . ALA A 1 290 ? -12.486 11.997 6.897 1.00 97.56 290 ALA A C 1
ATOM 2197 O O . ALA A 1 290 ? -12.259 11.777 8.088 1.00 97.56 290 ALA A O 1
ATOM 2198 N N . MET A 1 291 ? -11.582 12.544 6.087 1.00 97.56 291 MET A N 1
ATOM 2199 C CA . MET A 1 291 ? -10.309 13.052 6.579 1.00 97.56 291 MET A CA 1
ATOM 2200 C C . MET A 1 291 ? -10.533 14.396 7.278 1.00 97.56 291 MET A C 1
ATOM 2202 O O . MET A 1 291 ? -11.041 15.336 6.672 1.00 97.56 291 MET A O 1
ATOM 2206 N N . VAL A 1 292 ? -10.181 14.471 8.560 1.00 97.38 292 VAL A N 1
ATOM 2207 C CA . VAL A 1 292 ? -10.295 15.684 9.384 1.00 97.38 292 VAL A CA 1
ATOM 2208 C C . VAL A 1 292 ? -9.058 16.553 9.208 1.00 97.38 292 VAL A C 1
ATOM 2210 O O . VAL A 1 292 ? -9.158 17.766 9.032 1.00 97.38 292 VAL A O 1
ATOM 2213 N N . SER A 1 293 ? -7.884 15.928 9.256 1.00 95.62 293 SER A N 1
ATOM 2214 C CA . SER A 1 293 ? -6.603 16.589 9.045 1.00 95.62 293 SER A CA 1
ATOM 2215 C C . SER A 1 293 ? -5.564 15.600 8.522 1.00 95.62 293 SER A C 1
ATOM 2217 O O . SER A 1 293 ? -5.676 14.385 8.702 1.00 95.62 293 SER A O 1
ATOM 2219 N N . SER A 1 294 ? -4.545 16.136 7.858 1.00 94.19 294 SER A N 1
ATOM 2220 C CA . SER A 1 294 ? -3.430 15.378 7.297 1.00 94.19 294 SER A CA 1
ATOM 2221 C C . SER A 1 294 ? -2.148 16.194 7.386 1.00 94.19 294 SER A C 1
ATOM 2223 O O . SER A 1 294 ? -2.163 17.411 7.196 1.00 94.19 294 SER A O 1
ATOM 2225 N N . SER A 1 295 ? -1.034 15.515 7.608 1.00 90.38 295 SER A N 1
ATOM 2226 C CA . SER A 1 295 ? 0.320 16.063 7.561 1.00 90.38 295 SER A CA 1
ATOM 2227 C C . SER A 1 295 ? 1.226 15.149 6.729 1.00 90.38 295 SER A C 1
ATOM 2229 O O . SER A 1 295 ? 0.748 14.231 6.064 1.00 90.38 295 SER A O 1
ATOM 2231 N N . SER A 1 296 ? 2.540 15.381 6.753 1.00 84.19 296 SER A N 1
ATOM 2232 C CA . SER A 1 296 ? 3.504 14.528 6.047 1.00 84.19 296 SER A CA 1
ATOM 2233 C C . SER A 1 296 ? 3.620 13.117 6.631 1.00 84.19 296 SER A C 1
ATOM 2235 O O . SER A 1 296 ? 4.048 12.214 5.922 1.00 84.19 296 SER A O 1
ATOM 2237 N N . SER A 1 297 ? 3.283 12.923 7.910 1.00 88.69 297 SER A N 1
ATOM 2238 C CA . SER A 1 297 ? 3.506 11.656 8.624 1.00 88.69 297 SER A CA 1
ATOM 2239 C C . SER A 1 297 ? 2.363 11.247 9.554 1.00 88.69 297 SER A C 1
ATOM 2241 O O . SER A 1 297 ? 2.521 10.318 10.340 1.00 88.69 297 SER A O 1
ATOM 2243 N N . GLY A 1 298 ? 1.223 11.934 9.502 1.00 95.00 298 GLY A N 1
ATOM 2244 C CA . GLY A 1 298 ? 0.096 11.652 10.383 1.00 95.00 298 GLY A CA 1
ATOM 2245 C C . GLY A 1 298 ? -1.222 12.172 9.835 1.00 95.00 298 GLY A C 1
ATOM 2246 O O . GLY A 1 298 ? -1.249 13.197 9.146 1.00 95.00 298 GLY A O 1
ATOM 2247 N N . TRP A 1 299 ? -2.301 11.468 10.159 1.00 97.88 299 TRP A N 1
ATOM 2248 C CA . TRP A 1 299 ? -3.654 11.740 9.682 1.00 97.88 299 TRP A CA 1
ATOM 2249 C C . TRP A 1 299 ? -4.664 11.573 10.806 1.00 97.88 299 TRP A C 1
ATOM 2251 O O . TRP A 1 299 ? -4.478 10.759 11.707 1.00 97.88 299 TRP A O 1
ATOM 2261 N N . VAL A 1 300 ? -5.762 12.311 10.712 1.00 98.12 300 VAL A N 1
ATOM 2262 C CA . VAL A 1 300 ? -6.925 12.136 11.577 1.00 98.12 300 VAL A CA 1
ATOM 2263 C C . VAL A 1 300 ? -8.129 11.844 10.697 1.00 98.12 300 VAL A C 1
ATOM 2265 O O . VAL A 1 300 ? -8.474 12.630 9.811 1.00 98.12 300 VAL A O 1
ATOM 2268 N N . VAL A 1 301 ? -8.763 10.702 10.934 1.00 98.50 301 VAL A N 1
ATOM 2269 C CA . VAL A 1 301 ? -9.940 10.225 10.208 1.00 98.50 301 VAL A CA 1
ATOM 2270 C C . VAL A 1 301 ? -11.126 10.205 11.160 1.00 98.50 301 VAL A C 1
ATOM 2272 O O . VAL A 1 301 ? -11.072 9.581 12.213 1.00 98.50 301 VAL A O 1
ATOM 2275 N N . ARG A 1 302 ? -12.224 10.852 10.778 1.00 98.50 302 ARG A N 1
ATOM 2276 C CA . ARG A 1 302 ? -13.516 10.705 11.453 1.00 98.50 302 ARG A CA 1
ATOM 2277 C C . ARG A 1 302 ? -14.277 9.558 10.798 1.00 98.50 302 ARG A C 1
ATOM 2279 O O . ARG A 1 302 ? -14.385 9.546 9.575 1.00 98.50 302 ARG A O 1
ATOM 2286 N N . ALA A 1 303 ? -14.819 8.644 11.596 1.00 98.25 303 ALA A N 1
ATOM 2287 C CA . ALA A 1 303 ? -15.666 7.532 11.173 1.00 98.25 303 ALA A CA 1
ATOM 2288 C C . ALA A 1 303 ? -16.948 7.504 12.025 1.00 98.25 303 ALA A C 1
ATOM 2290 O O . ALA A 1 303 ? -16.976 6.925 13.115 1.00 98.25 303 ALA A O 1
ATOM 2291 N N . GLY A 1 304 ? -18.011 8.166 11.563 1.00 96.81 304 GLY A N 1
ATOM 2292 C CA . GLY A 1 304 ? -19.168 8.496 12.400 1.00 96.81 304 GLY A CA 1
ATOM 2293 C C . GLY A 1 304 ? -18.771 9.412 13.566 1.00 96.81 304 GLY A C 1
ATOM 2294 O O . GLY A 1 304 ? -18.272 10.517 13.334 1.00 96.81 304 GLY A O 1
ATOM 2295 N N . ASP A 1 305 ? -18.963 8.926 14.797 1.00 94.12 305 ASP A N 1
ATOM 2296 C CA . ASP A 1 305 ? -18.615 9.620 16.051 1.00 94.12 305 ASP A CA 1
ATOM 2297 C C . ASP A 1 305 ? -17.188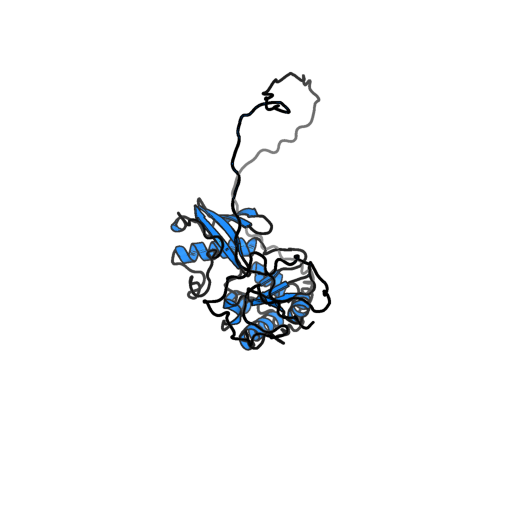 9.326 16.549 1.00 94.12 305 ASP A C 1
ATOM 2299 O O . ASP A 1 305 ? -16.784 9.864 17.579 1.00 94.12 305 ASP A O 1
ATOM 2303 N N . VAL A 1 306 ? -16.446 8.443 15.873 1.00 98.12 306 VAL A N 1
ATOM 2304 C CA . VAL A 1 306 ? -15.109 8.010 16.304 1.00 98.12 306 VAL A CA 1
ATOM 2305 C C . VAL A 1 306 ? -14.040 8.769 15.532 1.00 98.12 306 VAL A C 1
ATOM 2307 O O . VAL A 1 306 ? -14.097 8.860 14.304 1.00 98.12 306 VAL A O 1
ATOM 2310 N N . GLU A 1 307 ? -13.041 9.278 16.241 1.00 98.25 307 GLU A N 1
ATOM 2311 C CA . GLU A 1 307 ? -11.838 9.868 15.665 1.00 98.25 307 GLU A CA 1
ATOM 2312 C C . GLU A 1 307 ? -10.687 8.860 15.739 1.00 98.25 307 GLU A C 1
ATOM 2314 O O . GLU A 1 307 ? -10.376 8.327 16.803 1.00 98.25 307 GLU A O 1
ATOM 2319 N N . ILE A 1 308 ? -10.059 8.594 14.597 1.00 98.56 308 ILE A N 1
ATOM 2320 C CA . ILE A 1 308 ? -8.952 7.657 14.430 1.00 98.56 308 ILE A CA 1
ATOM 2321 C C . ILE A 1 308 ? -7.710 8.457 14.048 1.00 98.56 308 ILE A C 1
ATOM 2323 O O . ILE A 1 308 ? -7.669 9.081 12.986 1.00 98.56 308 ILE A O 1
ATOM 2327 N N . THR A 1 309 ? -6.686 8.403 14.891 1.00 98.38 309 THR A N 1
ATOM 2328 C CA . THR A 1 309 ? -5.371 8.979 14.599 1.00 98.38 309 THR A CA 1
ATOM 2329 C C . THR A 1 309 ? -4.503 7.915 13.949 1.00 98.38 309 THR A C 1
ATOM 2331 O O . THR A 1 309 ? -4.406 6.789 14.443 1.00 98.38 309 THR A O 1
ATOM 2334 N N . MET A 1 310 ? -3.864 8.273 12.844 1.00 98.12 310 MET A N 1
ATOM 2335 C CA . MET A 1 310 ? -2.973 7.409 12.082 1.00 98.12 310 MET A CA 1
ATOM 2336 C C . MET A 1 310 ? -1.590 8.033 11.964 1.00 98.12 310 MET A C 1
ATOM 2338 O O . MET A 1 310 ? -1.463 9.256 11.881 1.00 98.12 310 MET A O 1
ATOM 2342 N N . HIS A 1 311 ? -0.571 7.184 11.886 1.00 96.19 311 HIS A N 1
ATOM 2343 C CA . HIS A 1 311 ? 0.828 7.584 11.825 1.00 96.19 311 HIS A CA 1
ATOM 2344 C C . HIS A 1 311 ? 1.569 6.853 10.704 1.00 96.19 311 HIS A C 1
ATOM 2346 O O . HIS A 1 311 ? 1.199 5.745 10.311 1.00 96.19 311 HIS A O 1
ATOM 2352 N N . GLN A 1 312 ? 2.622 7.471 10.177 1.00 93.62 312 GLN A N 1
ATOM 2353 C CA . GLN A 1 312 ? 3.556 6.830 9.258 1.00 93.62 312 GLN A CA 1
ATOM 2354 C C . GLN A 1 312 ? 4.698 6.181 10.046 1.00 93.62 312 GLN A C 1
ATOM 2356 O O . GLN A 1 312 ? 5.559 6.873 10.583 1.00 93.62 312 GLN A O 1
ATOM 2361 N N . GLU A 1 313 ? 4.756 4.855 10.040 1.00 91.31 313 GLU A N 1
ATOM 2362 C CA . GLU A 1 313 ? 5.925 4.088 10.472 1.00 91.31 313 GLU A CA 1
ATOM 2363 C C . GLU A 1 313 ? 6.726 3.610 9.250 1.00 91.31 313 GLU A C 1
ATOM 2365 O O . GLU A 1 313 ? 6.227 3.666 8.117 1.00 91.31 313 GLU A O 1
ATOM 2370 N N . PRO A 1 314 ? 7.982 3.156 9.417 1.00 84.06 314 PRO A N 1
ATOM 2371 C CA . PRO A 1 314 ? 8.744 2.580 8.319 1.00 84.06 314 PRO A CA 1
ATOM 2372 C C . PRO A 1 314 ? 7.975 1.437 7.648 1.00 84.06 314 PRO A C 1
ATOM 2374 O O . PRO A 1 314 ? 7.840 0.345 8.191 1.00 84.06 314 PRO A O 1
ATOM 2377 N N . GLY A 1 315 ? 7.490 1.693 6.433 1.00 78.69 315 GLY A N 1
ATOM 2378 C CA . GLY A 1 315 ? 6.836 0.688 5.602 1.00 78.69 315 GLY A CA 1
ATOM 2379 C C . GLY A 1 315 ? 5.335 0.547 5.719 1.00 78.69 315 GLY A C 1
ATOM 2380 O O . GLY A 1 315 ? 4.763 -0.261 4.989 1.00 78.69 315 GLY A O 1
ATOM 2381 N N . ILE A 1 316 ? 4.698 1.291 6.620 1.00 85.81 316 ILE A N 1
ATOM 2382 C CA . ILE A 1 316 ? 3.258 1.200 6.813 1.00 85.81 316 ILE A CA 1
ATOM 2383 C C . ILE A 1 316 ? 2.690 2.493 7.390 1.00 85.81 316 ILE A C 1
ATOM 2385 O O . ILE A 1 316 ? 3.280 3.127 8.261 1.00 85.81 316 ILE A O 1
ATOM 2389 N N . THR A 1 317 ? 1.505 2.871 6.924 1.00 93.88 317 THR A N 1
ATOM 2390 C CA . THR A 1 317 ? 0.650 3.822 7.641 1.00 93.88 317 THR A CA 1
ATOM 2391 C C . THR A 1 317 ? -0.271 3.032 8.559 1.00 93.88 317 THR A C 1
ATOM 2393 O O . THR A 1 317 ? -1.032 2.185 8.080 1.00 93.88 317 THR A O 1
ATOM 2396 N N . CYS A 1 318 ? -0.205 3.303 9.853 1.00 95.75 318 CYS A N 1
ATOM 2397 C CA . CYS A 1 318 ? -0.820 2.505 10.904 1.00 95.75 318 CYS A CA 1
ATOM 2398 C C . CYS A 1 318 ? -1.783 3.338 11.760 1.00 95.75 318 CYS A C 1
ATOM 2400 O O . CYS A 1 318 ? -1.779 4.566 11.718 1.00 95.75 318 CYS A O 1
ATOM 2402 N N . ILE A 1 319 ? -2.633 2.656 12.520 1.00 98.06 319 ILE A N 1
ATOM 2403 C CA . ILE A 1 319 ? -3.571 3.208 13.493 1.00 98.06 319 ILE A CA 1
ATOM 2404 C C . ILE A 1 319 ? -2.811 3.414 14.803 1.00 98.06 319 ILE A C 1
ATOM 2406 O O . ILE A 1 319 ? -2.382 2.447 15.435 1.00 98.06 319 ILE A O 1
ATOM 2410 N N . GLU A 1 320 ? -2.652 4.670 15.205 1.00 97.94 320 GLU A N 1
ATOM 2411 C CA . GLU A 1 320 ? -2.032 5.048 16.474 1.00 97.94 320 GLU A CA 1
ATOM 2412 C C . GLU A 1 320 ? -3.064 4.962 17.602 1.00 97.94 320 GLU A C 1
ATOM 2414 O O . GLU A 1 320 ? -2.839 4.298 18.608 1.00 97.94 320 GLU A O 1
ATOM 2419 N N . SER A 1 321 ? -4.223 5.606 17.445 1.00 98.00 321 SER A N 1
ATOM 2420 C CA . SER A 1 321 ? -5.261 5.655 18.482 1.00 98.00 321 SER A CA 1
ATOM 2421 C C . SER A 1 321 ? -6.665 5.812 17.898 1.00 98.00 321 SER A C 1
ATOM 2423 O O . SER A 1 321 ? -6.828 6.194 16.739 1.00 98.00 321 SER A O 1
ATOM 2425 N N . ALA A 1 322 ? -7.686 5.512 18.706 1.00 97.81 322 ALA A N 1
ATOM 2426 C CA . ALA A 1 322 ? -9.089 5.746 18.359 1.00 97.81 322 ALA A CA 1
ATOM 2427 C C . ALA A 1 322 ? -9.916 6.135 19.593 1.00 97.81 322 ALA A C 1
ATOM 2429 O O . ALA A 1 322 ? -9.733 5.550 20.671 1.00 97.81 322 ALA A O 1
ATOM 2430 N N . ARG A 1 323 ? -10.827 7.101 19.452 1.00 95.69 323 ARG A N 1
ATOM 2431 C CA . ARG A 1 323 ? -11.660 7.608 20.554 1.00 95.69 323 ARG A CA 1
ATOM 2432 C C . ARG A 1 323 ? -13.027 8.098 20.106 1.00 95.69 323 ARG A C 1
ATOM 2434 O O . ARG A 1 323 ? -13.110 8.662 18.997 1.00 95.69 323 ARG A O 1
#

Secondary structure (DSSP, 8-state):
--EEE-PPTT----TT----TT----TTSPPPPTT--SEEETT---------------------------------------------------------------------------------PPTTTTPPP----TTTTTTS-HHHHHHHHHHHHTT-HHHHHHHTTTS-HHHIIIIIITTHHHHHHHHTSPPEEETTEEEEESSTTS-EEE--HHHHTSSS---EEE-TTT-S--HHHHHHHHHHHHHHHTT--SSTT--TTTS--B-SSS---B-SGGG--TTSEEEEEE-SSEEEEEETTEEEEEEEETTEEEEEEE-

Solvent-accessible surface area (backbone atoms only — not comparable to full-atom values): 20513 Å² total; per-residue (Å²): 137,72,67,41,56,43,79,52,90,84,56,100,66,65,91,83,53,72,81,60,99,86,65,73,82,62,86,89,50,74,79,67,60,92,90,67,66,51,66,42,60,73,92,70,79,83,83,87,82,78,79,85,81,79,90,82,84,85,87,91,84,88,88,83,84,89,81,88,81,85,87,84,89,87,90,88,88,82,88,88,88,80,88,87,79,88,80,89,80,88,82,89,84,83,90,82,83,87,82,89,79,86,82,84,86,87,81,93,87,77,95,71,90,73,92,67,86,73,79,86,67,83,77,76,74,52,56,41,78,77,37,73,37,51,73,42,45,65,95,38,52,93,79,32,40,57,72,13,45,50,50,42,29,50,36,48,34,66,61,38,57,68,62,46,44,66,68,35,62,88,50,48,62,69,53,48,47,63,67,45,53,44,39,24,42,61,45,21,57,34,37,49,26,73,45,43,84,48,100,30,21,48,28,24,45,71,47,98,77,38,35,34,34,36,30,32,57,65,33,25,67,32,86,59,27,62,64,51,70,32,50,45,90,66,74,42,86,54,68,67,52,54,52,43,46,53,30,45,50,40,27,36,74,61,76,54,39,91,41,94,72,61,34,67,87,68,52,67,49,62,33,84,90,60,63,52,67,75,39,64,55,82,66,39,30,73,88,48,67,46,80,75,47,76,61,93,53,39,37,32,36,35,18,62,87,24,42,34,36,31,34,58,53,88,66,44,77,18,38,23,29,27,71

Radius of gyration: 31.44 Å; Cα contacts (8 Å, |Δi|>4): 427; chains: 1; bounding box: 90×71×85 Å

Nearest PDB structures (foldseek):
  3bpq-assembly1_B  TM=6.771E-01  e=6.207E-01  Methanocaldococcus jannaschii DSM 2661
  5f4h-assembly1_B  TM=3.350E-01  e=1.981E-01  Saccharolobus islandicus L.S.2.15